Protein AF-A0A7X7XJ95-F1 (afdb_monomer_lite)

Structure (mmCIF, N/CA/C/O backbone):
data_AF-A0A7X7XJ95-F1
#
_entry.id   AF-A0A7X7XJ95-F1
#
loop_
_atom_site.group_PDB
_atom_site.id
_atom_site.type_symbol
_atom_site.label_atom_id
_atom_site.label_alt_id
_atom_site.label_comp_id
_atom_site.label_asym_id
_atom_site.label_entity_id
_atom_site.label_seq_id
_atom_site.pdbx_PDB_ins_code
_atom_site.Cartn_x
_atom_site.Cartn_y
_atom_site.Cartn_z
_atom_site.occupancy
_atom_site.B_iso_or_equiv
_atom_site.auth_seq_id
_atom_site.auth_comp_id
_atom_site.auth_asym_id
_atom_site.auth_atom_id
_atom_site.pdbx_PDB_model_num
ATOM 1 N N . MET A 1 1 ? 53.809 -41.176 -54.350 1.00 36.59 1 MET A N 1
ATOM 2 C CA . MET A 1 1 ? 54.100 -40.869 -52.930 1.00 36.59 1 MET A CA 1
ATOM 3 C C . MET A 1 1 ? 53.242 -39.679 -52.494 1.00 36.59 1 MET A C 1
ATOM 5 O O . MET A 1 1 ? 53.358 -38.646 -53.124 1.00 36.59 1 MET A O 1
ATOM 9 N N . LYS A 1 2 ? 52.424 -39.866 -51.439 1.00 36.53 2 LYS A N 1
ATOM 10 C CA . LYS A 1 2 ? 51.896 -38.880 -50.454 1.00 36.53 2 LYS A CA 1
ATOM 11 C C . LYS A 1 2 ? 51.029 -37.701 -50.969 1.00 36.53 2 LYS A C 1
ATOM 13 O O . LYS A 1 2 ? 51.549 -36.787 -51.578 1.00 36.53 2 LYS A O 1
ATOM 18 N N . ARG A 1 3 ? 49.696 -37.767 -50.749 1.00 35.41 3 ARG A N 1
ATOM 19 C CA . ARG A 1 3 ? 48.883 -37.061 -49.696 1.00 35.41 3 ARG A CA 1
ATOM 20 C C . ARG A 1 3 ? 48.546 -35.597 -50.081 1.00 35.41 3 ARG A C 1
ATOM 22 O O . ARG A 1 3 ? 49.404 -34.929 -50.614 1.00 35.41 3 ARG A O 1
ATOM 29 N N . SER A 1 4 ? 47.381 -34.995 -49.826 1.00 35.19 4 SER A N 1
ATOM 30 C CA . SER A 1 4 ? 46.154 -35.355 -49.101 1.00 35.19 4 SER A CA 1
ATOM 31 C C . SER A 1 4 ? 45.021 -34.358 -49.428 1.00 35.19 4 SER A C 1
ATOM 33 O O . SER A 1 4 ? 45.253 -33.267 -49.933 1.00 35.19 4 SER A O 1
ATOM 35 N N . ILE A 1 5 ? 43.813 -34.764 -49.049 1.00 42.56 5 ILE A N 1
ATOM 36 C CA . ILE A 1 5 ? 42.479 -34.160 -49.186 1.00 42.56 5 ILE A CA 1
ATOM 37 C C . ILE A 1 5 ? 42.257 -32.871 -48.353 1.00 42.56 5 ILE A C 1
ATOM 39 O O . ILE A 1 5 ? 42.814 -32.728 -47.269 1.00 42.56 5 ILE A O 1
ATOM 43 N N . SER A 1 6 ? 41.299 -32.051 -48.826 1.00 42.62 6 SER A N 1
ATOM 44 C CA . SER A 1 6 ? 40.373 -31.153 -48.092 1.00 42.62 6 SER A CA 1
ATOM 45 C C . SER A 1 6 ? 40.892 -29.839 -47.497 1.00 42.62 6 SER A C 1
ATOM 47 O O . SER A 1 6 ? 41.559 -29.856 -46.466 1.00 42.62 6 SER A O 1
ATOM 49 N N . LYS A 1 7 ? 40.305 -28.716 -47.948 1.00 38.16 7 LYS A N 1
ATOM 50 C CA . LYS A 1 7 ? 39.669 -27.751 -47.029 1.00 38.16 7 LYS A CA 1
ATOM 51 C C . LYS A 1 7 ? 38.321 -27.282 -47.574 1.00 38.16 7 LYS A C 1
ATOM 53 O O . LYS A 1 7 ? 38.200 -26.817 -48.700 1.00 38.16 7 LYS A O 1
ATOM 58 N N . ARG A 1 8 ? 37.313 -27.505 -46.736 1.00 39.00 8 ARG A N 1
ATOM 59 C CA . ARG A 1 8 ? 35.892 -27.251 -46.932 1.00 39.00 8 ARG A CA 1
ATOM 60 C C . ARG A 1 8 ? 35.597 -25.753 -46.938 1.00 39.00 8 ARG A C 1
ATOM 62 O O . ARG A 1 8 ? 36.186 -24.994 -46.174 1.00 39.00 8 ARG A O 1
ATOM 69 N N . VAL A 1 9 ? 34.620 -25.395 -47.762 1.00 42.28 9 VAL A N 1
ATOM 70 C CA . VAL A 1 9 ? 33.837 -24.161 -47.703 1.00 42.28 9 VAL A CA 1
ATOM 71 C C . VAL A 1 9 ? 33.269 -24.007 -46.290 1.00 42.28 9 VAL A C 1
ATOM 73 O O . VAL A 1 9 ? 32.509 -24.859 -45.829 1.00 42.28 9 VAL A O 1
ATOM 76 N N . ILE A 1 10 ? 33.647 -22.938 -45.592 1.00 42.03 10 ILE A N 1
ATOM 77 C CA . ILE A 1 10 ? 32.960 -22.505 -44.375 1.00 42.03 10 ILE A CA 1
ATOM 78 C C . ILE A 1 10 ? 31.734 -21.727 -44.851 1.00 42.03 10 ILE A C 1
ATOM 80 O O . ILE A 1 10 ? 31.816 -20.539 -45.151 1.00 42.03 10 ILE A O 1
ATOM 84 N N . LEU A 1 11 ? 30.600 -22.423 -44.972 1.00 39.31 11 LEU A N 1
ATOM 85 C CA . LEU A 1 11 ? 29.300 -21.765 -44.932 1.00 39.31 11 LEU A CA 1
ATOM 86 C C . LEU A 1 11 ? 29.187 -21.154 -43.532 1.00 39.31 11 LEU A C 1
ATOM 88 O O . LEU A 1 11 ? 29.053 -21.876 -42.543 1.00 39.31 11 LEU A O 1
ATOM 92 N N . ALA A 1 12 ? 29.286 -19.829 -43.447 1.00 39.53 12 ALA A N 1
ATOM 93 C CA . ALA A 1 12 ? 28.881 -19.084 -42.270 1.00 39.53 12 ALA A CA 1
ATOM 94 C C . ALA A 1 12 ? 27.372 -19.292 -42.098 1.00 39.53 12 ALA A C 1
ATOM 96 O O . ALA A 1 12 ? 26.551 -18.624 -42.726 1.00 39.53 12 ALA A O 1
ATOM 97 N N . GLY A 1 13 ? 27.014 -20.295 -41.300 1.00 36.38 13 GLY A N 1
ATOM 98 C CA . GLY A 1 13 ? 25.653 -20.496 -40.847 1.00 36.38 13 GLY A CA 1
ATOM 99 C C . GLY A 1 13 ? 25.226 -19.261 -40.070 1.00 36.38 13 GLY A C 1
ATOM 100 O O . GLY A 1 13 ? 25.701 -19.029 -38.960 1.00 36.38 13 GLY A O 1
ATOM 101 N N . CYS A 1 14 ? 24.315 -18.481 -40.650 1.00 36.41 14 CYS A N 1
ATOM 102 C CA . CYS A 1 14 ? 23.413 -17.652 -39.871 1.00 36.41 14 CYS A CA 1
ATOM 103 C C . CYS A 1 14 ? 22.612 -18.599 -38.972 1.00 36.41 14 CYS A C 1
ATOM 105 O O . CYS A 1 14 ? 21.552 -19.091 -39.354 1.00 36.41 14 CYS A O 1
ATOM 107 N N . PHE A 1 15 ? 23.136 -18.879 -37.779 1.00 39.88 15 PHE A N 1
ATOM 108 C CA . PHE A 1 15 ? 22.304 -19.260 -36.652 1.00 39.88 15 PHE A CA 1
ATOM 109 C C . PHE A 1 15 ? 21.429 -18.042 -36.364 1.00 39.88 15 PHE A C 1
ATOM 111 O O . PHE A 1 15 ? 21.785 -17.161 -35.587 1.00 39.88 15 PHE A O 1
ATOM 118 N N . MET A 1 16 ? 20.289 -17.981 -37.053 1.00 36.03 16 MET A N 1
ATOM 119 C CA . MET A 1 16 ? 19.103 -17.308 -36.552 1.00 36.03 16 MET A CA 1
ATOM 120 C C . MET A 1 16 ? 18.815 -17.982 -35.216 1.00 36.03 16 MET A C 1
ATOM 122 O O . MET A 1 16 ? 18.159 -19.023 -35.155 1.00 36.03 16 MET A O 1
ATOM 126 N N . THR A 1 17 ? 19.391 -17.447 -34.142 1.00 43.56 17 THR A N 1
ATOM 127 C CA . THR A 1 17 ? 18.893 -17.696 -32.803 1.00 43.56 17 THR A CA 1
ATOM 128 C C . THR A 1 17 ? 17.464 -17.192 -32.841 1.00 43.56 17 THR A C 1
ATOM 130 O O . THR A 1 17 ? 17.196 -15.998 -32.748 1.00 43.56 17 THR A O 1
ATOM 133 N N . SER A 1 18 ? 16.539 -18.122 -33.081 1.00 35.22 18 SER A N 1
ATOM 134 C CA . SER A 1 18 ? 15.137 -17.942 -32.756 1.00 35.22 18 SER A CA 1
ATOM 135 C C . SER A 1 18 ? 15.120 -17.620 -31.275 1.00 35.22 18 SER A C 1
ATOM 137 O O . SER A 1 18 ? 15.141 -18.504 -30.422 1.00 35.22 18 SER A O 1
ATOM 139 N N . TRP A 1 19 ? 15.174 -16.329 -30.966 1.00 37.28 19 TRP A N 1
ATOM 140 C CA . TRP A 1 19 ? 14.624 -15.816 -29.740 1.00 37.28 19 TRP A CA 1
ATOM 141 C C . TRP A 1 19 ? 13.174 -16.249 -29.811 1.00 37.28 19 TRP A C 1
ATOM 143 O O . TRP A 1 19 ? 12.378 -15.673 -30.551 1.00 37.28 19 TRP A O 1
ATOM 153 N N . CYS A 1 20 ? 12.861 -17.344 -29.119 1.00 35.34 20 CYS A N 1
ATOM 154 C CA . CYS A 1 20 ? 11.511 -17.590 -28.675 1.00 35.34 20 CYS A CA 1
ATOM 155 C C . CYS A 1 20 ? 11.097 -16.297 -27.984 1.00 35.34 20 CYS A C 1
ATOM 157 O O . CYS A 1 20 ? 11.491 -16.034 -26.849 1.00 35.34 20 CYS A O 1
ATOM 159 N N . VAL A 1 21 ? 10.356 -15.461 -28.708 1.00 40.19 21 VAL A N 1
ATOM 160 C CA . VAL A 1 21 ? 9.475 -14.480 -28.111 1.00 40.19 21 VAL A CA 1
ATOM 161 C C . VAL A 1 21 ? 8.548 -15.349 -27.280 1.00 40.19 21 VAL A C 1
ATOM 163 O O . VAL A 1 21 ? 7.622 -15.960 -27.810 1.00 40.19 21 VAL A O 1
ATOM 166 N N . LEU A 1 22 ? 8.891 -15.537 -26.002 1.00 44.28 22 LEU A N 1
ATOM 167 C CA . LEU A 1 22 ? 7.946 -16.033 -25.021 1.00 44.28 22 LEU A CA 1
ATOM 168 C C . LEU A 1 22 ? 6.749 -15.114 -25.195 1.00 44.28 22 LEU A C 1
ATOM 170 O O . LEU A 1 22 ? 6.861 -13.913 -24.950 1.00 44.28 22 LEU A O 1
ATOM 174 N N . ALA A 1 23 ? 5.667 -15.659 -25.749 1.00 43.38 23 ALA A N 1
ATOM 175 C CA . ALA A 1 23 ? 4.423 -14.936 -25.887 1.00 43.38 23 ALA A CA 1
ATOM 176 C C . ALA A 1 23 ? 4.151 -14.314 -24.520 1.00 43.38 23 ALA A C 1
ATOM 178 O O . ALA A 1 23 ? 4.085 -15.043 -23.525 1.00 43.38 23 ALA A O 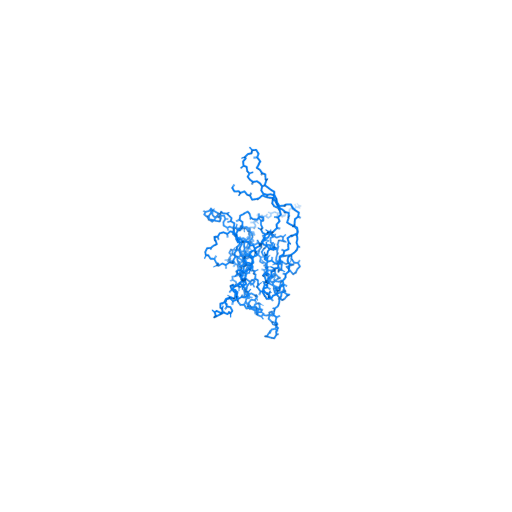1
ATOM 179 N N . ALA A 1 24 ? 4.116 -12.980 -24.472 1.00 49.81 24 ALA A N 1
ATOM 180 C CA . ALA A 1 24 ? 3.855 -12.256 -23.244 1.00 49.81 24 ALA A CA 1
ATOM 181 C C . ALA A 1 24 ? 2.628 -12.900 -22.595 1.00 49.81 24 ALA A C 1
ATOM 183 O O . ALA A 1 24 ? 1.592 -13.044 -23.250 1.00 49.81 24 ALA A O 1
ATOM 184 N N . GLN A 1 25 ? 2.759 -13.371 -21.354 1.00 51.78 25 GLN A N 1
ATOM 185 C CA . GLN A 1 25 ? 1.626 -13.956 -20.651 1.00 51.78 25 GLN A CA 1
ATOM 186 C C . GLN A 1 25 ? 0.650 -12.813 -20.380 1.00 51.78 25 GLN A C 1
ATOM 188 O O . GLN A 1 25 ? 0.781 -12.073 -19.411 1.00 51.78 25 GLN A O 1
ATOM 193 N N . THR A 1 26 ? -0.339 -12.655 -21.256 1.00 51.84 26 THR A N 1
ATOM 194 C CA . THR A 1 26 ? -1.397 -11.642 -21.148 1.00 51.84 26 THR A CA 1
ATOM 195 C C . THR A 1 26 ? -2.403 -11.966 -20.043 1.00 51.84 26 THR A C 1
ATOM 197 O O . THR A 1 26 ? -3.438 -11.309 -19.931 1.00 51.84 26 THR A O 1
ATOM 200 N N . GLN A 1 27 ? -2.147 -12.991 -19.227 1.00 55.91 27 GLN A N 1
ATOM 201 C CA . GLN A 1 27 ? -3.078 -13.427 -18.203 1.00 55.91 27 GLN A CA 1
ATOM 202 C C . GLN A 1 27 ? -2.981 -12.490 -16.995 1.00 55.91 27 GLN A C 1
ATOM 204 O O . GLN A 1 27 ? -1.988 -12.461 -16.269 1.00 55.91 27 GLN A O 1
ATOM 209 N N . SER A 1 28 ? -4.027 -11.691 -16.787 1.00 76.19 28 SER A N 1
ATOM 210 C CA . SER A 1 28 ? -4.181 -10.904 -15.569 1.00 76.19 28 SER A CA 1
ATOM 211 C C . SER A 1 28 ? -4.314 -11.843 -14.372 1.00 76.19 28 SER A C 1
ATOM 213 O O . SER A 1 28 ? -5.196 -12.701 -14.361 1.00 76.19 28 SER A O 1
ATOM 215 N N . PHE A 1 29 ? -3.463 -11.675 -13.362 1.00 90.88 29 PHE A N 1
ATOM 216 C CA . PHE A 1 29 ? -3.560 -12.430 -12.116 1.00 90.88 29 PHE A CA 1
ATOM 217 C C . PHE A 1 29 ? -4.749 -11.945 -11.277 1.00 90.88 29 PHE A C 1
ATOM 219 O O . PHE A 1 29 ? -4.927 -10.738 -11.085 1.00 90.88 29 PHE A O 1
ATOM 226 N N . ASP A 1 30 ? -5.561 -12.876 -10.775 1.00 95.81 30 ASP A N 1
ATOM 227 C CA . ASP A 1 30 ? -6.721 -12.548 -9.946 1.00 95.81 30 ASP A CA 1
ATOM 228 C C . ASP A 1 30 ? -6.311 -12.360 -8.480 1.00 95.81 30 ASP A C 1
ATOM 230 O O . ASP A 1 30 ? -6.283 -13.289 -7.669 1.00 95.81 30 ASP A O 1
ATOM 234 N N . TRP A 1 31 ? -5.990 -11.113 -8.139 1.00 97.00 31 TRP A N 1
ATOM 235 C CA . TRP A 1 31 ? -5.624 -10.721 -6.781 1.00 97.00 31 TRP A CA 1
ATOM 236 C C . TRP A 1 31 ? -6.756 -10.898 -5.768 1.00 97.00 31 TRP A C 1
ATOM 238 O O . TRP A 1 31 ? -6.479 -11.135 -4.595 1.00 97.00 31 TRP A O 1
ATOM 248 N N . PHE A 1 32 ? -8.019 -10.808 -6.192 1.00 97.75 32 PHE A N 1
ATOM 249 C CA . PHE A 1 32 ? -9.144 -11.007 -5.286 1.00 97.75 32 PHE A CA 1
ATOM 250 C C . PHE A 1 32 ? -9.286 -12.487 -4.926 1.00 97.75 32 PHE A C 1
ATOM 252 O O . PHE A 1 32 ? -9.339 -12.810 -3.741 1.00 97.75 32 PHE A O 1
ATOM 259 N N . ALA A 1 33 ? -9.249 -13.385 -5.916 1.00 97.94 33 ALA A N 1
ATOM 260 C CA . ALA A 1 33 ? -9.249 -14.830 -5.682 1.00 97.94 33 ALA A CA 1
ATOM 261 C C . ALA A 1 33 ? -8.035 -15.278 -4.850 1.00 97.94 33 ALA A C 1
ATOM 263 O O . ALA A 1 33 ? -8.170 -16.093 -3.936 1.00 97.94 33 ALA A O 1
ATOM 264 N N . PHE A 1 34 ? -6.857 -14.690 -5.096 1.00 98.19 34 PHE A N 1
ATOM 265 C CA . PHE A 1 34 ? -5.683 -14.902 -4.247 1.00 98.19 34 PHE A CA 1
ATOM 266 C C . PHE A 1 34 ? -5.956 -14.511 -2.790 1.00 98.19 34 PHE A C 1
ATOM 268 O O . PHE A 1 34 ? -5.669 -15.285 -1.883 1.00 98.19 34 PHE A O 1
ATOM 275 N N . GLY A 1 35 ? -6.567 -13.345 -2.562 1.00 98.00 35 GLY A N 1
ATOM 276 C CA . GLY A 1 35 ? -7.015 -12.919 -1.239 1.00 98.00 35 GLY A CA 1
ATOM 277 C C . GLY A 1 35 ? -8.006 -13.891 -0.597 1.00 98.00 35 GLY A C 1
ATOM 278 O O . GLY A 1 35 ? -7.851 -14.235 0.570 1.00 98.00 35 GLY A O 1
ATOM 279 N N . GLN A 1 36 ? -8.990 -14.384 -1.354 1.00 98.19 36 GLN A N 1
ATOM 280 C CA . GLN A 1 36 ? -9.978 -15.349 -0.857 1.00 98.19 36 GLN A CA 1
ATOM 281 C C . GLN A 1 36 ? -9.333 -16.641 -0.355 1.00 98.19 36 GLN A C 1
ATOM 283 O O . GLN A 1 36 ? -9.747 -17.163 0.676 1.00 98.19 36 GLN A O 1
ATOM 288 N N . ALA A 1 37 ? -8.279 -17.118 -1.021 1.00 97.81 37 ALA A N 1
ATOM 289 C CA . ALA A 1 37 ? -7.520 -18.282 -0.568 1.00 97.81 37 ALA A CA 1
ATOM 290 C C . ALA A 1 37 ? -6.773 -18.050 0.764 1.00 97.81 37 ALA A C 1
ATOM 292 O O . ALA A 1 37 ? -6.342 -19.007 1.404 1.00 97.81 37 ALA A O 1
ATOM 293 N N . LEU A 1 38 ? -6.609 -16.792 1.189 1.00 97.19 38 LEU A N 1
ATOM 294 C CA . LEU A 1 38 ? -6.008 -16.406 2.470 1.00 97.19 38 LEU A CA 1
ATOM 295 C C . LEU A 1 38 ? -7.046 -16.130 3.567 1.00 97.19 38 LEU A C 1
ATOM 297 O O . LEU A 1 38 ? -6.663 -15.854 4.705 1.00 97.19 38 LEU A O 1
ATOM 301 N N . ASN A 1 39 ? -8.337 -16.171 3.236 1.00 94.69 39 ASN A N 1
ATOM 302 C CA . ASN A 1 39 ? -9.416 -15.875 4.165 1.00 94.69 39 ASN A CA 1
ATOM 303 C C . ASN A 1 39 ? -9.531 -16.982 5.230 1.00 94.69 39 ASN A C 1
ATOM 305 O O . ASN A 1 39 ? -9.606 -18.166 4.906 1.00 94.69 39 ASN A O 1
ATOM 309 N N . GLN A 1 40 ? -9.561 -16.593 6.506 1.00 91.56 40 GLN A N 1
ATOM 310 C CA . GLN A 1 40 ? -9.636 -17.515 7.650 1.00 91.56 40 GLN A CA 1
ATOM 311 C C . GLN A 1 40 ? -11.081 -17.825 8.089 1.00 91.56 40 GLN A C 1
ATOM 313 O O . GLN A 1 40 ? -11.305 -18.513 9.083 1.00 91.56 40 GLN A O 1
ATOM 318 N N . GLY A 1 41 ? -12.074 -17.340 7.342 1.00 88.06 41 GLY A N 1
ATOM 319 C CA . GLY A 1 41 ? -13.491 -17.569 7.594 1.00 88.06 41 GLY A CA 1
ATOM 320 C C . GLY A 1 41 ? -14.162 -16.475 8.436 1.00 88.06 41 GLY A C 1
ATOM 321 O O . GLY A 1 41 ? -13.514 -15.561 8.944 1.00 88.06 41 GLY A O 1
ATOM 322 N N . PRO A 1 42 ? -15.493 -16.557 8.599 1.00 85.31 42 PRO A N 1
ATOM 323 C CA . PRO A 1 42 ? -16.320 -15.458 9.109 1.00 85.31 42 PRO A CA 1
ATOM 324 C C . PRO A 1 42 ? -16.169 -15.174 10.610 1.00 85.31 42 PRO A C 1
ATOM 326 O O . PRO A 1 42 ? -16.600 -14.121 11.069 1.00 85.31 42 PRO A O 1
ATOM 329 N N . GLN A 1 43 ? -15.596 -16.105 11.380 1.00 87.81 43 GLN A N 1
ATOM 330 C CA . GLN A 1 43 ? -15.388 -15.944 12.826 1.00 87.81 43 GLN A CA 1
ATOM 331 C C . GLN A 1 43 ? -14.056 -15.256 13.158 1.00 87.81 43 GLN A C 1
ATOM 333 O O . GLN A 1 43 ? -13.861 -14.811 14.288 1.00 87.81 43 GLN A O 1
ATOM 338 N N . HIS A 1 44 ? -13.136 -15.164 12.192 1.00 92.38 44 HIS A N 1
ATOM 339 C CA . HIS A 1 44 ? -11.840 -14.529 12.395 1.00 92.38 44 HIS A CA 1
ATOM 340 C C . HIS A 1 44 ? -11.949 -13.015 12.219 1.00 92.38 44 HIS A C 1
ATOM 342 O O . HIS A 1 44 ? -12.341 -12.521 11.160 1.00 92.38 44 HIS A O 1
ATOM 348 N N . VAL A 1 45 ? -11.582 -12.263 13.255 1.00 90.38 45 VAL A N 1
ATOM 349 C CA . VAL A 1 45 ? -11.558 -10.799 13.194 1.00 90.38 45 VAL A CA 1
ATOM 350 C C . VAL A 1 45 ? -10.187 -10.350 12.707 1.00 90.38 45 VAL A C 1
ATOM 352 O O . VAL A 1 45 ? -9.207 -10.416 13.443 1.00 90.38 45 VAL A O 1
ATOM 355 N N . LEU A 1 46 ? -10.137 -9.855 11.472 1.00 93.81 46 LEU A N 1
ATOM 356 C CA . LEU A 1 46 ? -8.904 -9.375 10.850 1.00 93.81 46 LEU A CA 1
ATOM 357 C C . LEU A 1 46 ? -8.348 -8.134 11.560 1.00 93.81 46 LEU A C 1
ATOM 359 O O . LEU A 1 46 ? -9.049 -7.134 11.750 1.00 93.81 46 LEU A O 1
ATOM 363 N N . GLY A 1 47 ? -7.061 -8.186 11.893 1.00 94.44 47 GLY A N 1
ATOM 364 C CA . GLY A 1 47 ? -6.311 -7.101 12.513 1.00 94.44 47 GLY A CA 1
ATOM 365 C C . GLY A 1 47 ? -5.044 -6.720 11.747 1.00 94.44 47 GLY A C 1
ATOM 366 O O . GLY A 1 47 ? -4.792 -7.141 10.618 1.00 94.44 47 GLY A O 1
ATOM 367 N N . SER A 1 48 ? -4.217 -5.887 12.380 1.00 95.88 48 SER A N 1
ATOM 368 C CA . SER A 1 48 ? -2.989 -5.355 11.777 1.00 95.88 48 SER A CA 1
ATOM 369 C C . SER A 1 48 ? -1.979 -6.445 11.412 1.00 95.88 48 SER A C 1
ATOM 371 O O . SER A 1 48 ? -1.284 -6.316 10.407 1.00 95.88 48 SER A O 1
ATOM 373 N N . ALA A 1 49 ? -1.903 -7.522 12.201 1.00 96.25 49 ALA A N 1
ATOM 374 C CA . ALA A 1 49 ? -1.040 -8.665 11.909 1.00 96.25 49 ALA A CA 1
ATOM 375 C C . ALA A 1 49 ? -1.489 -9.405 10.638 1.00 96.25 49 ALA A C 1
ATOM 377 O O . ALA A 1 49 ? -0.654 -9.708 9.786 1.00 96.25 49 ALA A O 1
ATOM 378 N N . ASP A 1 50 ? -2.799 -9.614 10.465 1.00 97.56 50 ASP A N 1
ATOM 379 C CA . ASP A 1 50 ? -3.350 -10.240 9.262 1.00 97.56 50 ASP A CA 1
ATOM 380 C C . ASP A 1 50 ? -3.077 -9.388 8.024 1.00 97.56 50 ASP A C 1
ATOM 382 O O . ASP A 1 50 ? -2.609 -9.912 7.016 1.00 97.56 50 ASP A O 1
ATOM 386 N N . ALA A 1 51 ? -3.290 -8.068 8.111 1.00 97.94 51 ALA A N 1
ATOM 387 C CA . ALA A 1 51 ? -3.000 -7.153 7.008 1.00 97.94 51 ALA A CA 1
ATOM 388 C C . ALA A 1 51 ? -1.531 -7.260 6.564 1.00 97.94 51 ALA A C 1
ATOM 390 O O . ALA A 1 51 ? -1.267 -7.478 5.383 1.00 97.94 51 ALA A O 1
ATOM 391 N N . ARG A 1 52 ? -0.578 -7.200 7.508 1.00 98.31 52 ARG A N 1
ATOM 392 C CA . ARG A 1 52 ? 0.863 -7.356 7.221 1.00 98.31 52 ARG A CA 1
ATOM 393 C C . ARG A 1 52 ? 1.195 -8.714 6.605 1.00 98.31 52 ARG A C 1
ATOM 395 O O . ARG A 1 52 ? 2.020 -8.781 5.694 1.00 98.31 52 ARG A O 1
ATOM 402 N N . ALA A 1 53 ? 0.569 -9.787 7.087 1.00 98.31 53 ALA A N 1
ATOM 403 C CA . ALA A 1 53 ? 0.795 -11.138 6.582 1.00 98.31 53 ALA A CA 1
ATOM 404 C C . ALA A 1 53 ? 0.237 -11.327 5.162 1.00 98.31 53 ALA A C 1
ATOM 406 O O . ALA A 1 53 ? 0.913 -11.892 4.304 1.00 98.31 53 ALA A O 1
ATOM 407 N N . ILE A 1 54 ? -0.972 -10.830 4.887 1.00 98.56 54 ILE A N 1
ATOM 408 C CA . ILE A 1 54 ? -1.594 -10.874 3.555 1.00 98.56 54 ILE A CA 1
ATOM 409 C C . ILE A 1 54 ? -0.756 -10.076 2.561 1.00 98.56 54 ILE A C 1
ATOM 411 O O . ILE A 1 54 ? -0.425 -10.573 1.488 1.00 98.56 54 ILE A O 1
ATOM 415 N N . VAL A 1 55 ? -0.363 -8.863 2.940 1.00 98.50 55 VAL A N 1
ATOM 416 C CA . VAL A 1 55 ? 0.472 -7.985 2.121 1.00 98.50 55 VAL A CA 1
ATOM 417 C C . VAL A 1 55 ? 1.837 -8.617 1.826 1.00 98.50 55 VAL A C 1
ATOM 419 O O . VAL A 1 55 ? 2.297 -8.574 0.685 1.00 98.50 55 VAL A O 1
ATOM 422 N N . ALA A 1 56 ? 2.461 -9.270 2.809 1.00 98.62 56 ALA A N 1
ATOM 423 C CA . ALA A 1 56 ? 3.694 -10.020 2.585 1.00 98.62 56 ALA A CA 1
ATOM 424 C C . ALA A 1 56 ? 3.500 -11.161 1.571 1.00 98.62 56 ALA A C 1
ATOM 426 O O . ALA A 1 56 ? 4.302 -11.303 0.653 1.00 98.62 56 ALA A O 1
ATOM 427 N N . LYS A 1 57 ? 2.394 -11.913 1.662 1.00 98.62 57 LYS A N 1
ATOM 428 C CA . LYS A 1 57 ? 2.065 -12.967 0.688 1.00 98.62 57 LYS A CA 1
ATOM 429 C C . LYS A 1 57 ? 1.805 -12.419 -0.717 1.00 98.62 57 LYS A C 1
ATOM 431 O O . LYS A 1 57 ? 2.168 -13.071 -1.693 1.00 98.62 57 LYS A O 1
ATOM 436 N N . VAL A 1 58 ? 1.201 -11.234 -0.836 1.00 98.50 58 VAL A N 1
ATOM 437 C CA . VAL A 1 58 ? 1.055 -10.536 -2.125 1.00 98.50 58 VAL A CA 1
ATOM 438 C C . VAL A 1 58 ? 2.429 -10.228 -2.718 1.00 98.50 58 VAL A C 1
ATOM 440 O O . VAL A 1 58 ? 2.662 -10.511 -3.890 1.00 98.50 58 VAL A O 1
ATOM 443 N N . ALA A 1 59 ? 3.356 -9.713 -1.910 1.00 98.25 59 ALA A N 1
ATOM 444 C CA . ALA A 1 59 ? 4.710 -9.403 -2.353 1.00 98.25 59 ALA A CA 1
ATOM 445 C C . ALA A 1 59 ? 5.493 -10.663 -2.773 1.00 98.25 59 ALA A C 1
ATOM 447 O O . ALA A 1 59 ? 6.109 -10.680 -3.839 1.00 98.25 59 ALA A O 1
ATOM 448 N N . ASP A 1 60 ? 5.386 -11.755 -2.009 1.00 98.19 60 ASP A N 1
ATOM 449 C CA . ASP A 1 60 ? 5.965 -13.054 -2.377 1.00 98.19 60 ASP A CA 1
ATOM 450 C C . ASP A 1 60 ? 5.395 -13.569 -3.704 1.00 98.19 60 ASP A C 1
ATOM 452 O O . ASP A 1 60 ? 6.125 -14.102 -4.542 1.00 98.19 60 ASP A O 1
ATOM 456 N N . GLN A 1 61 ? 4.091 -13.391 -3.927 1.00 98.12 61 GLN A N 1
ATOM 457 C CA . GLN A 1 61 ? 3.448 -13.777 -5.177 1.00 98.12 61 GLN A CA 1
ATOM 458 C C . GLN A 1 61 ? 3.917 -12.907 -6.353 1.00 98.12 61 GLN A C 1
ATOM 460 O O . GLN A 1 61 ? 4.211 -13.447 -7.418 1.00 98.12 61 GLN A O 1
ATOM 465 N N . MET A 1 62 ? 4.063 -11.590 -6.167 1.00 97.06 62 MET A N 1
ATOM 466 C CA . MET A 1 62 ? 4.649 -10.696 -7.176 1.00 97.06 62 MET A CA 1
ATOM 467 C C . MET A 1 62 ? 6.092 -11.096 -7.516 1.00 97.06 62 MET A C 1
ATOM 469 O O . MET A 1 62 ? 6.454 -11.134 -8.692 1.00 97.06 62 MET A O 1
ATOM 473 N N . ALA A 1 63 ? 6.895 -11.463 -6.513 1.00 96.81 63 ALA A N 1
ATOM 474 C CA . ALA A 1 63 ? 8.254 -11.956 -6.718 1.00 96.81 63 ALA A CA 1
ATOM 475 C C . ALA A 1 63 ? 8.269 -13.271 -7.516 1.00 96.81 63 ALA A C 1
ATOM 477 O O . ALA A 1 63 ? 9.007 -13.387 -8.489 1.00 96.81 63 ALA A O 1
ATOM 478 N N . ARG A 1 64 ? 7.401 -14.236 -7.178 1.00 96.31 64 ARG A N 1
ATOM 479 C CA . ARG A 1 64 ? 7.260 -15.506 -7.924 1.00 96.31 64 ARG A CA 1
ATOM 480 C C . ARG A 1 64 ? 6.830 -15.303 -9.371 1.00 96.31 64 ARG A C 1
ATOM 482 O O . ARG A 1 64 ? 7.247 -16.049 -10.250 1.00 96.31 64 ARG A O 1
ATOM 489 N N . MET A 1 65 ? 5.989 -14.305 -9.613 1.00 94.31 65 MET A N 1
ATOM 490 C CA . MET A 1 65 ? 5.554 -13.930 -10.954 1.00 94.31 65 MET A CA 1
ATOM 491 C C . MET A 1 65 ? 6.630 -13.170 -11.739 1.00 94.31 65 MET A C 1
ATOM 493 O O . MET A 1 65 ? 6.409 -12.914 -12.920 1.00 94.31 65 MET A O 1
ATOM 497 N N . ASN A 1 66 ? 7.764 -12.823 -11.116 1.00 93.81 66 ASN A N 1
ATOM 498 C CA . ASN A 1 66 ? 8.803 -11.946 -11.656 1.00 93.81 66 ASN A CA 1
ATOM 499 C C . ASN A 1 66 ? 8.256 -10.572 -12.071 1.00 93.81 66 ASN A C 1
ATOM 501 O O . ASN A 1 66 ? 8.577 -10.077 -13.149 1.00 93.81 66 ASN A O 1
ATOM 505 N N . VAL A 1 67 ? 7.400 -9.967 -11.240 1.00 93.50 67 VAL A N 1
ATOM 506 C CA . VAL A 1 67 ? 6.901 -8.606 -11.489 1.00 93.50 67 VAL A CA 1
ATOM 507 C C . VAL A 1 67 ? 8.089 -7.634 -11.483 1.00 93.50 67 VAL A C 1
ATOM 509 O O . VAL A 1 67 ? 8.832 -7.604 -10.498 1.00 93.50 67 VAL A O 1
ATOM 512 N N . PRO A 1 68 ? 8.289 -6.825 -12.540 1.00 92.31 68 PRO A N 1
ATOM 513 C CA . PRO A 1 68 ? 9.396 -5.888 -12.607 1.00 92.31 68 PRO A CA 1
ATOM 514 C C . PRO A 1 68 ? 9.205 -4.756 -11.604 1.00 92.31 68 PRO A C 1
ATOM 516 O O . PRO A 1 68 ? 8.092 -4.272 -11.387 1.00 92.31 68 PRO A O 1
ATOM 519 N N . VAL A 1 69 ? 10.320 -4.267 -11.065 1.00 90.38 69 VAL A N 1
ATOM 520 C CA . VAL A 1 69 ? 10.360 -3.002 -10.329 1.00 90.38 69 VAL A CA 1
ATOM 521 C C . VAL A 1 69 ? 10.108 -1.871 -11.324 1.00 90.38 69 VAL A C 1
ATOM 523 O O . VAL A 1 69 ? 10.990 -1.457 -12.078 1.00 90.38 69 VAL A O 1
ATOM 526 N N . ASN A 1 70 ? 8.860 -1.413 -11.396 1.00 88.75 70 ASN A N 1
ATOM 527 C CA . ASN A 1 70 ? 8.425 -0.464 -12.413 1.00 88.75 70 ASN A CA 1
ATOM 528 C C . ASN A 1 70 ? 8.503 0.969 -11.883 1.00 88.75 70 ASN A C 1
ATOM 530 O O . ASN A 1 70 ? 7.491 1.611 -11.593 1.00 88.75 70 ASN A O 1
ATOM 534 N N . THR A 1 71 ? 9.743 1.432 -11.727 1.00 82.69 71 THR A N 1
ATOM 535 C CA . THR A 1 71 ? 10.105 2.757 -11.199 1.00 82.69 71 THR A CA 1
ATOM 536 C C . THR A 1 71 ? 10.599 3.708 -12.286 1.00 82.69 71 THR A C 1
ATOM 538 O O . THR A 1 71 ? 11.079 4.796 -12.000 1.00 82.69 71 THR A O 1
ATOM 541 N N . GLY A 1 72 ? 10.497 3.331 -13.559 1.00 83.19 72 GLY A N 1
ATOM 542 C CA . GLY A 1 72 ? 10.984 4.144 -14.666 1.00 83.19 72 GLY A CA 1
ATOM 543 C C . GLY A 1 72 ? 10.833 3.441 -16.008 1.00 83.19 72 GLY A C 1
ATOM 544 O O . GLY A 1 72 ? 10.248 2.361 -16.097 1.00 83.19 72 GLY A O 1
ATOM 545 N N . TRP A 1 73 ? 11.389 4.040 -17.061 1.00 83.38 73 TRP A N 1
ATOM 546 C CA . TRP A 1 73 ? 11.259 3.548 -18.438 1.00 83.38 73 TRP A CA 1
ATOM 547 C C . TRP A 1 73 ? 11.731 2.106 -18.635 1.00 83.38 73 TRP A C 1
ATOM 549 O O . TRP A 1 73 ? 11.054 1.334 -19.310 1.00 83.38 73 TRP A O 1
ATOM 559 N N . VAL A 1 74 ? 12.842 1.719 -18.003 1.00 85.94 74 VAL A N 1
ATOM 560 C CA . VAL A 1 74 ? 13.348 0.338 -18.071 1.00 85.94 74 VAL A CA 1
ATOM 561 C C . VAL A 1 74 ? 12.318 -0.639 -17.500 1.00 85.94 74 VAL A C 1
ATOM 563 O O . VAL A 1 74 ? 11.979 -1.625 -18.148 1.00 85.94 74 VAL A O 1
ATOM 566 N N . GLY A 1 75 ? 11.738 -0.326 -16.339 1.00 85.94 75 GLY A N 1
ATOM 567 C CA . GLY A 1 75 ? 10.677 -1.131 -15.738 1.00 85.94 75 GLY A CA 1
ATOM 568 C C . GLY A 1 75 ? 9.425 -1.221 -16.617 1.00 85.94 75 GLY A C 1
ATOM 569 O O . GLY A 1 75 ? 8.862 -2.303 -16.763 1.00 85.94 75 GLY A O 1
ATOM 570 N N . ARG A 1 76 ? 9.033 -0.123 -17.281 1.00 88.38 76 ARG A N 1
ATOM 571 C CA . ARG A 1 76 ? 7.922 -0.096 -18.254 1.00 88.38 76 ARG A CA 1
ATOM 572 C C . ARG A 1 76 ? 8.171 -1.017 -19.444 1.00 88.38 76 ARG A C 1
ATOM 574 O O . ARG A 1 76 ? 7.259 -1.732 -19.857 1.00 88.38 76 ARG A O 1
ATOM 581 N N . MET A 1 77 ? 9.388 -1.007 -19.987 1.00 88.00 77 MET A N 1
ATOM 582 C CA . MET A 1 77 ? 9.777 -1.877 -21.096 1.00 88.00 77 MET A CA 1
ATOM 583 C C . MET A 1 77 ? 9.776 -3.348 -20.684 1.00 88.00 77 MET A C 1
ATOM 585 O O . MET A 1 77 ? 9.187 -4.164 -21.389 1.00 88.00 77 MET A O 1
ATOM 589 N N . SER A 1 78 ? 10.361 -3.681 -19.530 1.00 88.81 78 SER A N 1
ATOM 590 C CA . SER A 1 78 ? 10.338 -5.048 -18.992 1.00 88.81 78 SER A CA 1
ATOM 591 C C . SER A 1 78 ? 8.907 -5.535 -18.761 1.00 88.81 78 SER A C 1
ATOM 593 O O . SER A 1 78 ? 8.553 -6.645 -19.147 1.00 88.81 78 SER A O 1
ATOM 595 N N . SER A 1 79 ? 8.058 -4.667 -18.207 1.00 89.38 79 SER A N 1
ATOM 596 C CA . SER A 1 79 ? 6.630 -4.917 -18.002 1.00 89.38 79 SER A CA 1
ATOM 597 C C . SER A 1 79 ? 5.915 -5.228 -19.324 1.00 89.38 79 SER A C 1
ATOM 599 O O . SER A 1 79 ? 5.239 -6.252 -19.444 1.00 89.38 79 SER A O 1
ATOM 601 N N . ALA A 1 80 ? 6.145 -4.410 -20.359 1.00 90.00 80 ALA A N 1
ATOM 602 C CA . ALA A 1 80 ? 5.567 -4.618 -21.684 1.00 90.00 80 ALA A CA 1
ATOM 603 C C . ALA A 1 80 ? 6.040 -5.922 -22.336 1.00 90.00 80 ALA A C 1
ATOM 605 O O . ALA A 1 80 ? 5.221 -6.657 -22.881 1.00 90.00 80 ALA A O 1
ATOM 606 N N . ALA A 1 81 ? 7.338 -6.221 -22.254 1.00 88.56 81 ALA A N 1
ATOM 607 C CA . ALA A 1 81 ? 7.916 -7.431 -22.826 1.00 88.56 81 ALA A CA 1
ATOM 608 C C . ALA A 1 81 ? 7.363 -8.705 -22.165 1.00 88.56 81 ALA A C 1
ATOM 610 O O . ALA A 1 81 ? 7.095 -9.686 -22.852 1.00 88.56 81 ALA A O 1
ATOM 611 N N . GLN A 1 82 ? 7.167 -8.685 -20.846 1.00 90.25 82 GLN A N 1
ATOM 612 C CA . GLN A 1 82 ? 6.780 -9.871 -20.083 1.00 90.25 82 GLN A CA 1
ATOM 613 C C . GLN A 1 82 ? 5.261 -10.082 -20.004 1.00 90.25 82 GLN A C 1
ATOM 615 O O . GLN A 1 82 ? 4.791 -11.215 -20.112 1.00 90.25 82 GLN A O 1
ATOM 620 N N . TYR A 1 83 ? 4.489 -9.005 -19.837 1.00 88.69 83 TYR A N 1
ATOM 621 C CA . TYR A 1 83 ? 3.045 -9.065 -19.568 1.00 88.69 83 TYR A CA 1
ATOM 622 C C . TYR A 1 83 ? 2.180 -8.422 -20.659 1.00 88.69 83 TYR A C 1
ATOM 624 O O . TYR A 1 83 ? 0.959 -8.357 -20.518 1.00 88.69 83 TYR A O 1
ATOM 632 N N . GLY A 1 84 ? 2.785 -7.883 -21.725 1.00 88.06 84 GLY A N 1
ATOM 633 C CA . GLY A 1 84 ? 2.059 -7.162 -22.778 1.00 88.06 84 GLY A CA 1
ATOM 634 C C . GLY A 1 84 ? 1.452 -5.840 -22.295 1.00 88.06 84 GLY A C 1
ATOM 635 O O . GLY A 1 84 ? 0.584 -5.272 -22.953 1.00 88.06 84 GLY A O 1
ATOM 636 N N . ARG A 1 85 ? 1.878 -5.356 -21.123 1.00 88.00 85 ARG A N 1
ATOM 637 C CA . ARG A 1 85 ? 1.321 -4.200 -20.417 1.00 88.00 85 ARG A CA 1
ATOM 638 C C . ARG A 1 85 ? 2.442 -3.384 -19.807 1.00 88.00 85 ARG A C 1
ATOM 640 O O . ARG A 1 85 ? 3.302 -3.940 -19.151 1.00 88.00 85 ARG A O 1
ATOM 647 N N . GLN A 1 86 ? 2.418 -2.066 -19.968 1.00 88.75 86 GLN A N 1
ATOM 648 C CA . GLN A 1 86 ? 3.453 -1.197 -19.400 1.00 88.75 86 GLN A CA 1
ATOM 649 C C . GLN A 1 86 ? 3.237 -0.892 -17.911 1.00 88.75 86 GLN A C 1
ATOM 651 O O . GLN A 1 86 ? 4.105 -0.298 -17.281 1.00 88.75 86 GLN A O 1
ATOM 656 N N . ASP A 1 87 ? 2.076 -1.197 -17.334 1.00 88.38 87 ASP A N 1
ATOM 657 C CA . ASP A 1 87 ? 1.690 -0.758 -15.989 1.00 88.38 87 ASP A CA 1
ATOM 658 C C . ASP A 1 87 ? 1.929 -1.784 -14.876 1.00 88.38 87 ASP A C 1
ATOM 660 O O . ASP A 1 87 ? 1.890 -1.408 -13.702 1.00 88.38 87 ASP A O 1
ATOM 664 N N . VAL A 1 88 ? 2.241 -3.040 -15.209 1.00 92.12 88 VAL A N 1
ATOM 665 C CA . VAL A 1 88 ? 2.524 -4.083 -14.211 1.00 92.12 88 VAL A CA 1
ATOM 666 C C . VAL A 1 88 ? 3.761 -3.688 -13.399 1.00 92.12 88 VAL A C 1
ATOM 668 O O . VAL A 1 88 ? 4.798 -3.353 -13.976 1.00 92.12 88 VAL A O 1
ATOM 671 N N . GLY A 1 89 ? 3.627 -3.687 -12.070 1.00 90.56 89 GLY A N 1
ATOM 672 C CA . GLY A 1 89 ? 4.672 -3.286 -11.116 1.00 90.56 89 GLY A CA 1
ATOM 673 C C . GLY A 1 89 ? 4.716 -1.795 -10.755 1.00 90.56 89 GLY A C 1
ATOM 674 O O . GLY A 1 89 ? 5.579 -1.388 -9.985 1.00 90.56 89 GLY A O 1
ATOM 675 N N . THR A 1 90 ? 3.829 -0.958 -11.301 1.00 91.75 90 THR A N 1
ATOM 676 C CA . THR A 1 90 ? 3.753 0.477 -10.941 1.00 91.75 90 THR A CA 1
ATOM 677 C C . THR A 1 90 ? 3.088 0.693 -9.588 1.00 91.75 90 THR A C 1
ATOM 679 O O . THR A 1 90 ? 2.326 -0.165 -9.149 1.00 91.75 90 THR A O 1
ATOM 682 N N . CYS A 1 91 ? 3.283 1.855 -8.952 1.00 91.31 91 CYS A N 1
ATOM 683 C CA . CYS A 1 91 ? 2.640 2.175 -7.670 1.00 91.31 91 CYS A CA 1
ATOM 684 C C . CYS A 1 91 ? 1.106 2.033 -7.734 1.00 91.31 91 CYS A C 1
ATOM 686 O O . CYS A 1 91 ? 0.500 1.445 -6.843 1.00 91.31 91 CYS A O 1
ATOM 688 N N . THR A 1 92 ? 0.471 2.456 -8.836 1.00 89.75 92 THR A N 1
ATOM 689 C CA . THR A 1 92 ? -0.975 2.283 -9.061 1.00 89.75 92 THR A CA 1
ATOM 690 C C . THR A 1 92 ? -1.378 0.813 -9.176 1.00 89.75 92 THR A C 1
ATOM 692 O O . THR A 1 92 ? -2.343 0.392 -8.539 1.00 89.75 92 THR A O 1
ATOM 695 N N . TRP A 1 93 ? -0.644 0.024 -9.966 1.00 92.81 93 TRP A N 1
ATOM 696 C CA . TRP A 1 93 ? -0.938 -1.398 -10.163 1.00 92.81 93 TRP A CA 1
ATOM 697 C C . TRP A 1 93 ? -0.724 -2.210 -8.880 1.00 92.81 93 TRP A C 1
ATOM 699 O O . TRP A 1 93 ? -1.560 -3.035 -8.520 1.00 92.81 93 TRP A O 1
ATOM 709 N N . VAL A 1 94 ? 0.364 -1.935 -8.158 1.00 94.94 94 VAL A N 1
ATOM 710 C CA . VAL A 1 94 ? 0.680 -2.558 -6.865 1.00 94.94 94 VAL A CA 1
ATOM 711 C C . VAL A 1 94 ? -0.385 -2.203 -5.828 1.00 94.94 94 VAL A C 1
ATOM 713 O O . VAL A 1 94 ? -0.862 -3.084 -5.114 1.00 94.94 94 VAL A O 1
ATOM 716 N N . ASN A 1 95 ? -0.813 -0.939 -5.780 1.00 95.25 95 ASN A N 1
ATOM 717 C CA . ASN A 1 95 ? -1.915 -0.507 -4.928 1.00 95.25 95 ASN A CA 1
ATOM 718 C C . ASN A 1 95 ? -3.206 -1.292 -5.225 1.00 95.25 95 ASN A C 1
ATOM 720 O O . ASN A 1 95 ? -3.802 -1.840 -4.302 1.00 95.25 95 ASN A O 1
ATOM 724 N N . ASP A 1 96 ? -3.622 -1.395 -6.491 1.00 94.56 96 ASP A N 1
ATOM 725 C CA . ASP A 1 96 ? -4.828 -2.144 -6.877 1.00 94.56 96 ASP A CA 1
ATOM 726 C C . ASP A 1 96 ? -4.732 -3.635 -6.506 1.00 94.56 96 ASP A C 1
ATOM 728 O O . ASP A 1 96 ? -5.665 -4.199 -5.930 1.00 94.56 96 ASP A O 1
ATOM 732 N N . ALA A 1 97 ? -3.579 -4.259 -6.759 1.00 96.56 97 ALA A N 1
ATOM 733 C CA . ALA A 1 97 ? -3.311 -5.648 -6.399 1.00 96.56 97 ALA A CA 1
ATOM 734 C C . ALA A 1 97 ? -3.478 -5.903 -4.892 1.00 96.56 97 ALA A C 1
ATOM 736 O O . ALA A 1 97 ? -4.202 -6.814 -4.483 1.00 96.56 97 ALA A O 1
ATOM 737 N N . VAL A 1 98 ? -2.859 -5.064 -4.057 1.00 97.88 98 VAL A N 1
ATOM 738 C CA . VAL A 1 98 ? -2.941 -5.185 -2.596 1.00 97.88 98 VAL A CA 1
ATOM 739 C C . VAL A 1 98 ? -4.363 -4.938 -2.097 1.00 97.88 98 VAL A C 1
ATOM 741 O O . VAL A 1 98 ? -4.860 -5.717 -1.285 1.00 97.88 98 VAL A O 1
ATOM 744 N N . GLN A 1 99 ? -5.050 -3.904 -2.593 1.00 97.88 99 GLN A N 1
ATOM 745 C CA . GLN A 1 99 ? -6.426 -3.613 -2.179 1.00 97.88 99 GLN A CA 1
ATOM 746 C C . GLN A 1 99 ? -7.381 -4.768 -2.519 1.00 97.88 99 GLN A C 1
ATOM 748 O O . GLN A 1 99 ? -8.195 -5.163 -1.681 1.00 97.88 99 GLN A O 1
ATOM 753 N N . LYS A 1 100 ? -7.256 -5.357 -3.717 1.00 97.88 100 LYS A N 1
ATOM 754 C CA . LYS A 1 100 ? -8.045 -6.529 -4.130 1.00 97.88 100 LYS A CA 1
ATOM 755 C C . LYS A 1 100 ? -7.756 -7.752 -3.265 1.00 97.88 100 LYS A C 1
ATOM 757 O O . LYS A 1 100 ? -8.702 -8.413 -2.841 1.00 97.88 100 LYS A O 1
ATOM 762 N N . ALA A 1 101 ? -6.487 -8.022 -2.964 1.00 98.44 101 ALA A N 1
ATOM 763 C CA . ALA A 1 101 ? -6.100 -9.143 -2.112 1.00 98.44 101 ALA A CA 1
ATOM 764 C C . ALA A 1 101 ? -6.599 -8.986 -0.670 1.00 98.44 101 ALA A C 1
ATOM 766 O O . ALA A 1 101 ? -7.160 -9.924 -0.109 1.00 98.44 101 ALA A O 1
ATOM 767 N N . LEU A 1 102 ? -6.476 -7.793 -0.083 1.00 98.19 102 LEU A N 1
ATOM 768 C CA . LEU A 1 102 ? -7.023 -7.502 1.245 1.00 98.19 102 LEU A CA 1
ATOM 769 C C . LEU A 1 102 ? -8.545 -7.677 1.275 1.00 98.19 102 LEU A C 1
ATOM 771 O O . LEU A 1 102 ? -9.077 -8.294 2.197 1.00 98.19 102 LEU A O 1
ATOM 775 N N . HIS A 1 103 ? -9.240 -7.185 0.248 1.00 97.44 103 HIS A N 1
ATOM 776 C CA . HIS A 1 103 ? -10.686 -7.338 0.135 1.00 97.44 103 HIS A CA 1
ATOM 777 C C . HIS A 1 103 ? -11.094 -8.814 0.005 1.00 97.44 103 HIS A C 1
ATOM 779 O O . HIS A 1 103 ? -12.004 -9.257 0.701 1.00 97.44 103 HIS A O 1
ATOM 785 N N . GLY A 1 104 ? -10.394 -9.598 -0.822 1.00 97.56 104 GLY A N 1
ATOM 786 C CA . GLY A 1 104 ? -10.625 -11.042 -0.944 1.00 97.56 104 GLY A CA 1
ATOM 787 C C . GLY A 1 104 ? -10.389 -11.794 0.367 1.00 97.56 104 GLY A C 1
ATOM 788 O O . GLY A 1 104 ? -11.160 -12.686 0.721 1.00 97.56 104 GLY A O 1
ATOM 789 N N . ALA A 1 105 ? -9.376 -11.382 1.131 1.00 97.81 105 ALA A N 1
ATOM 790 C CA . ALA A 1 105 ? -9.050 -11.967 2.429 1.00 97.81 105 ALA A CA 1
ATOM 791 C C . ALA A 1 105 ? -10.070 -11.642 3.534 1.00 97.81 105 ALA A C 1
ATOM 793 O O . ALA A 1 105 ? -10.009 -12.244 4.603 1.00 97.81 105 ALA A O 1
ATOM 794 N N . GLY A 1 106 ? -11.019 -10.735 3.273 1.00 96.62 106 GLY A N 1
ATOM 795 C CA . GLY A 1 106 ? -12.140 -10.431 4.161 1.00 96.62 106 GLY A CA 1
ATOM 796 C C . GLY A 1 106 ? -12.106 -9.040 4.795 1.00 96.62 106 GLY A C 1
ATOM 797 O O . GLY A 1 106 ? -13.025 -8.705 5.544 1.00 96.62 106 GLY A O 1
ATOM 798 N N . PHE A 1 107 ? -11.101 -8.201 4.505 1.00 95.56 107 PHE A N 1
ATOM 799 C CA . PHE A 1 107 ? -11.163 -6.794 4.911 1.00 95.56 107 PHE A CA 1
ATOM 800 C C . PHE A 1 107 ? -12.321 -6.112 4.185 1.00 95.56 107 PHE A C 1
ATOM 802 O O . PHE A 1 107 ? -12.531 -6.301 2.985 1.00 95.56 107 PHE A O 1
ATOM 809 N N . ARG A 1 108 ? -13.087 -5.288 4.902 1.00 92.50 108 ARG A N 1
ATOM 810 C CA . ARG A 1 108 ? -14.221 -4.599 4.284 1.00 92.50 108 ARG A CA 1
ATOM 811 C C . ARG A 1 108 ? -13.735 -3.493 3.349 1.00 92.50 108 ARG A C 1
ATOM 813 O O . ARG A 1 108 ? -12.723 -2.846 3.613 1.00 92.50 108 ARG A O 1
ATOM 820 N N . LYS A 1 109 ? -14.510 -3.204 2.301 1.00 91.62 109 LYS A N 1
ATOM 821 C CA . LYS A 1 109 ? -14.193 -2.130 1.343 1.00 91.62 109 LYS A CA 1
ATOM 822 C C . LYS A 1 109 ? -14.036 -0.755 2.005 1.00 91.62 109 LYS A C 1
ATOM 824 O O . LYS A 1 109 ? -13.170 -0.003 1.590 1.00 91.62 109 LYS A O 1
ATOM 829 N N . ASP A 1 110 ? -14.804 -0.446 3.055 1.00 89.31 110 ASP A N 1
ATOM 830 C CA . ASP A 1 110 ? -14.693 0.811 3.824 1.00 89.31 110 ASP A CA 1
ATOM 831 C C . ASP A 1 110 ? -13.418 0.895 4.682 1.00 89.31 110 ASP A C 1
ATOM 833 O O . ASP A 1 110 ? -13.121 1.931 5.273 1.00 89.31 110 ASP A O 1
ATOM 837 N N . GLN A 1 111 ? -12.669 -0.200 4.816 1.00 93.12 111 GLN A N 1
ATOM 838 C CA . GLN A 1 111 ? -11.378 -0.201 5.499 1.00 93.12 111 GLN A CA 1
ATOM 839 C C . GLN A 1 111 ? -10.219 0.027 4.544 1.00 93.12 111 GLN A C 1
ATOM 841 O O . GLN A 1 111 ? -9.161 0.406 5.021 1.00 93.12 111 GLN A O 1
ATOM 846 N N . ILE A 1 112 ? -10.394 -0.209 3.244 1.00 94.94 112 ILE A N 1
ATOM 847 C CA . ILE A 1 112 ? -9.311 -0.303 2.265 1.00 94.94 112 ILE A CA 1
ATOM 848 C C . ILE A 1 112 ? -9.344 0.921 1.350 1.00 94.94 112 ILE A C 1
ATOM 850 O O . ILE A 1 112 ? -10.392 1.287 0.824 1.00 94.94 112 ILE A O 1
ATOM 854 N N . PHE A 1 113 ? -8.196 1.552 1.139 1.00 91.38 113 PHE A N 1
ATOM 855 C CA . PHE A 1 113 ? -8.068 2.714 0.261 1.00 91.38 113 PHE A CA 1
ATOM 856 C C . PHE A 1 113 ? -6.617 2.871 -0.196 1.00 91.38 113 PHE A C 1
ATOM 858 O O . PHE A 1 113 ? -5.725 2.160 0.257 1.00 91.38 113 PHE A O 1
ATOM 865 N N . GLY A 1 114 ? -6.379 3.795 -1.125 1.00 91.38 114 GLY A N 1
ATOM 866 C CA . GLY A 1 114 ? -5.029 4.247 -1.453 1.00 91.38 114 GLY A CA 1
ATOM 867 C C . GLY A 1 114 ? -4.772 5.590 -0.786 1.00 91.38 114 GLY A C 1
ATOM 868 O O . GLY A 1 114 ? -5.677 6.424 -0.733 1.00 91.38 114 GLY A O 1
ATOM 869 N N . VAL A 1 115 ? -3.555 5.817 -0.313 1.00 89.88 115 VAL A N 1
ATOM 870 C CA . VAL A 1 115 ? -3.037 7.154 -0.011 1.00 89.88 115 VAL A CA 1
ATOM 871 C C . VAL A 1 115 ? -2.128 7.588 -1.146 1.00 89.88 115 VAL A C 1
ATOM 873 O O . VAL A 1 115 ? -1.437 6.760 -1.733 1.00 89.88 115 VAL A O 1
ATOM 876 N N . ILE A 1 116 ? -2.172 8.868 -1.492 1.00 86.94 116 ILE A N 1
ATOM 877 C CA . ILE A 1 116 ? -1.384 9.449 -2.574 1.00 86.94 116 ILE A CA 1
ATOM 878 C C . ILE A 1 116 ? -0.599 10.646 -2.049 1.00 86.94 116 ILE A C 1
ATOM 880 O O . ILE A 1 116 ? -1.161 11.485 -1.349 1.00 86.94 116 ILE A O 1
ATOM 884 N N . GLY A 1 117 ? 0.685 10.705 -2.391 1.00 82.75 117 GLY A N 1
ATOM 885 C CA . GLY A 1 117 ? 1.501 11.913 -2.373 1.00 82.75 117 GLY A CA 1
ATOM 886 C C . GLY A 1 117 ? 1.602 12.464 -3.793 1.00 82.75 117 GLY A C 1
ATOM 887 O O . GLY A 1 117 ? 1.963 11.725 -4.707 1.00 82.75 117 GLY A O 1
ATOM 888 N N . VAL A 1 118 ? 1.242 13.728 -3.993 1.00 76.06 118 VAL A N 1
ATOM 889 C CA . VAL A 1 118 ? 1.312 14.415 -5.289 1.00 76.06 118 VAL A CA 1
ATOM 890 C C . VAL A 1 118 ? 2.365 15.500 -5.231 1.00 76.06 118 VAL A C 1
ATOM 892 O O . VAL A 1 118 ? 2.248 16.407 -4.410 1.00 76.06 118 VAL A O 1
ATOM 895 N N . GLY A 1 119 ? 3.363 15.423 -6.109 1.00 69.00 119 GLY A N 1
ATOM 896 C CA . GLY A 1 119 ? 4.425 16.418 -6.183 1.00 69.00 119 GLY A CA 1
ATOM 897 C C . GLY A 1 119 ? 3.986 17.759 -6.755 1.00 69.00 119 GLY A C 1
ATOM 898 O O . GLY A 1 119 ? 3.140 17.854 -7.654 1.00 69.00 119 GLY A O 1
ATOM 899 N N . GLU A 1 120 ? 4.629 18.814 -6.261 1.00 62.28 120 GLU A N 1
ATOM 900 C CA . GLU A 1 120 ? 4.528 20.147 -6.837 1.00 62.28 120 GLU A CA 1
ATOM 901 C C . GLU A 1 120 ? 5.012 20.112 -8.297 1.00 62.28 120 GLU A C 1
ATOM 903 O O . GLU A 1 120 ? 6.034 19.516 -8.633 1.00 62.28 120 GLU A O 1
ATOM 908 N N . GLY A 1 121 ? 4.245 20.716 -9.209 1.00 59.34 121 GLY A N 1
ATOM 909 C CA . GLY A 1 121 ? 4.575 20.703 -10.637 1.00 59.34 121 GLY A CA 1
ATOM 910 C C . GLY A 1 121 ? 4.049 19.497 -11.420 1.00 59.34 121 GLY A C 1
ATOM 911 O O . GLY A 1 121 ? 4.379 19.375 -12.602 1.00 59.34 121 GLY A O 1
ATOM 912 N N . ARG A 1 122 ? 3.161 18.671 -10.838 1.00 68.00 122 ARG A N 1
ATOM 913 C CA . ARG A 1 122 ? 2.493 17.558 -11.539 1.00 68.00 122 ARG A CA 1
ATOM 914 C C . ARG A 1 122 ? 1.968 17.925 -12.922 1.00 68.00 122 ARG A C 1
ATOM 916 O O . ARG A 1 122 ? 2.239 17.223 -13.891 1.00 68.00 122 ARG A O 1
ATOM 923 N N . GLY A 1 123 ? 1.272 19.057 -13.032 1.00 63.88 123 GLY A N 1
ATOM 924 C CA . GLY A 1 123 ? 0.751 19.543 -14.313 1.00 63.88 123 GLY A CA 1
ATOM 925 C C . GLY A 1 123 ? 1.848 19.762 -15.362 1.00 63.88 123 GLY A C 1
ATOM 926 O O . GLY A 1 123 ? 1.686 19.352 -16.508 1.00 63.88 123 GLY A O 1
ATOM 927 N N . LYS A 1 124 ? 2.996 20.322 -14.955 1.00 61.81 124 LYS A N 1
ATOM 928 C CA . LYS A 1 124 ? 4.147 20.564 -15.839 1.00 61.81 124 LYS A CA 1
ATOM 929 C C . LYS A 1 124 ? 4.829 19.256 -16.249 1.00 61.81 124 LYS A C 1
ATOM 931 O O . LYS A 1 124 ? 5.112 19.063 -17.430 1.00 61.81 124 LYS A O 1
ATOM 936 N N . ALA A 1 125 ? 5.037 18.336 -15.309 1.00 61.88 125 ALA A N 1
ATOM 937 C CA . ALA A 1 125 ? 5.642 17.034 -15.588 1.00 61.88 125 ALA A CA 1
ATOM 938 C C . ALA A 1 125 ? 4.758 16.165 -16.502 1.00 61.88 125 ALA A C 1
ATOM 940 O O . ALA A 1 125 ? 5.261 15.549 -17.443 1.00 61.88 125 ALA A O 1
ATOM 941 N N . MET A 1 126 ? 3.435 16.185 -16.291 1.00 64.94 126 MET A N 1
ATOM 942 C CA . MET A 1 126 ? 2.469 15.540 -17.184 1.00 64.94 126 MET A CA 1
ATOM 943 C C . MET A 1 126 ? 2.507 16.149 -18.590 1.00 64.94 126 MET A C 1
ATOM 945 O O . MET A 1 126 ? 2.577 15.403 -19.563 1.00 64.94 126 MET A O 1
ATOM 949 N N . SER A 1 127 ? 2.538 17.483 -18.714 1.00 57.81 127 SER A N 1
ATOM 950 C CA . SER A 1 127 ? 2.640 18.150 -20.022 1.00 57.81 127 SER A CA 1
ATOM 951 C C . SER A 1 127 ? 3.968 17.903 -20.747 1.00 57.81 127 SER A C 1
ATOM 953 O O . SER A 1 127 ? 4.011 17.966 -21.970 1.00 57.81 127 SER A O 1
ATOM 955 N N . ALA A 1 128 ? 5.039 17.585 -20.014 1.00 54.84 128 ALA A N 1
ATOM 956 C CA . ALA A 1 128 ? 6.360 17.288 -20.568 1.00 54.84 128 ALA A CA 1
ATOM 957 C C . ALA A 1 128 ? 6.567 15.797 -20.905 1.00 54.84 128 ALA A C 1
ATOM 959 O O . ALA A 1 128 ? 7.661 15.410 -21.307 1.00 54.84 128 ALA A O 1
ATOM 960 N N . GLY A 1 129 ? 5.561 14.936 -20.701 1.00 51.62 129 GLY A N 1
ATOM 961 C CA . GLY A 1 129 ? 5.701 13.490 -20.910 1.00 51.62 129 GLY A CA 1
ATOM 962 C C . GLY A 1 129 ? 6.602 12.787 -19.882 1.00 51.62 129 GLY A C 1
ATOM 963 O O . GLY A 1 129 ? 6.909 11.609 -20.046 1.00 51.62 129 GLY A O 1
ATOM 964 N N . LEU A 1 130 ? 6.978 13.472 -18.796 1.00 56.81 130 LEU A N 1
ATOM 965 C CA . LEU A 1 130 ? 7.821 12.976 -17.697 1.00 56.81 130 LEU A CA 1
ATOM 966 C C . LEU A 1 130 ? 6.977 12.438 -16.529 1.00 56.81 130 LEU A C 1
ATOM 968 O O . LEU A 1 130 ? 7.368 12.503 -15.371 1.00 56.81 130 LEU A O 1
ATOM 972 N N . TRP A 1 131 ? 5.790 11.918 -16.833 1.00 54.75 131 TRP A N 1
ATOM 973 C CA . TRP A 1 131 ? 4.743 11.542 -15.877 1.00 54.75 131 TRP A CA 1
ATOM 974 C C . TRP A 1 131 ? 5.095 10.356 -14.958 1.00 54.75 131 TRP A C 1
ATOM 976 O O . TRP A 1 131 ? 4.324 10.027 -14.056 1.00 54.75 131 TRP A O 1
ATOM 986 N N . LEU A 1 132 ? 6.235 9.695 -15.174 1.00 59.44 132 LEU A N 1
ATOM 987 C CA . LEU A 1 132 ? 6.686 8.578 -14.349 1.00 59.44 132 LEU A CA 1
ATOM 988 C C . LEU A 1 132 ? 7.090 9.087 -12.955 1.00 59.44 132 LEU A C 1
ATOM 990 O O . LEU A 1 132 ? 8.007 9.890 -12.830 1.00 59.44 132 LEU A O 1
ATOM 994 N N . ASN A 1 133 ? 6.417 8.579 -11.917 1.00 60.16 133 ASN A N 1
ATOM 995 C CA . ASN A 1 133 ? 6.689 8.831 -10.489 1.00 60.16 133 ASN A CA 1
ATOM 996 C C . ASN A 1 133 ? 6.464 10.270 -9.996 1.00 60.16 133 ASN A C 1
ATOM 998 O O . ASN A 1 133 ? 7.021 10.672 -8.980 1.00 60.16 133 ASN A O 1
ATOM 1002 N N . VAL A 1 134 ? 5.652 11.052 -10.704 1.00 67.31 134 VAL A N 1
ATOM 1003 C CA . VAL A 1 134 ? 5.259 12.404 -10.266 1.00 67.31 134 VAL A CA 1
ATOM 1004 C C . VAL A 1 134 ? 4.307 12.352 -9.063 1.00 67.31 134 VAL A C 1
ATOM 1006 O O . VAL A 1 134 ? 4.313 13.238 -8.208 1.00 67.31 134 VAL A O 1
ATOM 1009 N N . ASP A 1 135 ? 3.530 11.273 -8.998 1.00 77.81 135 ASP A N 1
ATOM 1010 C CA . ASP A 1 135 ? 2.672 10.915 -7.881 1.00 77.81 135 ASP A CA 1
ATOM 1011 C C . ASP A 1 135 ? 3.142 9.570 -7.314 1.00 77.81 135 ASP A C 1
ATOM 1013 O O . ASP A 1 135 ? 3.577 8.685 -8.062 1.00 77.81 135 ASP A O 1
ATOM 1017 N N . HIS A 1 136 ? 2.989 9.382 -6.007 1.00 87.12 136 HIS A N 1
ATOM 1018 C CA . HIS A 1 136 ? 3.269 8.114 -5.343 1.00 87.12 136 HIS A CA 1
ATOM 1019 C C . HIS A 1 136 ? 2.050 7.625 -4.575 1.00 87.12 136 HIS A C 1
ATOM 1021 O O . HIS A 1 136 ? 1.449 8.386 -3.819 1.00 87.12 136 HIS A O 1
ATOM 1027 N N . ILE A 1 137 ? 1.667 6.365 -4.780 1.00 89.25 137 ILE A N 1
ATOM 1028 C CA . ILE A 1 137 ? 0.460 5.772 -4.197 1.00 89.25 137 ILE A CA 1
ATOM 1029 C C . ILE A 1 137 ? 0.857 4.555 -3.376 1.00 89.25 137 ILE A C 1
ATOM 1031 O O . ILE A 1 137 ? 1.520 3.656 -3.893 1.00 89.25 137 ILE A O 1
ATOM 1035 N N . ALA A 1 138 ? 0.368 4.490 -2.141 1.00 93.44 138 ALA A N 1
ATOM 1036 C CA . ALA A 1 138 ? 0.477 3.311 -1.296 1.00 93.44 138 ALA A CA 1
ATOM 1037 C C . ALA A 1 138 ? -0.920 2.822 -0.870 1.00 93.44 138 ALA A C 1
ATOM 1039 O O . ALA A 1 138 ? -1.773 3.636 -0.504 1.00 93.44 138 ALA A O 1
ATOM 1040 N N . PRO A 1 139 ? -1.184 1.506 -0.885 1.00 95.62 139 PRO A N 1
ATOM 1041 C CA . PRO A 1 139 ? -2.389 0.948 -0.293 1.00 95.62 139 PRO A CA 1
ATOM 1042 C C . PRO A 1 139 ? -2.368 1.129 1.227 1.00 95.62 139 PRO A C 1
ATOM 1044 O O . PRO A 1 139 ? -1.321 1.054 1.876 1.00 95.62 139 PRO A O 1
ATOM 1047 N N . ALA A 1 140 ? -3.543 1.355 1.800 1.00 96.31 140 ALA A N 1
ATOM 1048 C CA . ALA A 1 140 ? -3.723 1.608 3.215 1.00 96.31 140 ALA A CA 1
ATOM 1049 C C . ALA A 1 140 ? -4.994 0.943 3.755 1.00 96.31 140 ALA A C 1
ATOM 1051 O O . ALA A 1 140 ? -5.956 0.695 3.020 1.00 96.31 140 ALA A O 1
ATOM 1052 N N . VAL A 1 141 ? -4.982 0.646 5.057 1.00 96.38 141 VAL A N 1
ATOM 1053 C CA . VAL A 1 141 ? -6.104 0.031 5.771 1.00 96.38 141 VAL A CA 1
ATOM 1054 C C . VAL A 1 141 ? -6.395 0.776 7.071 1.00 96.38 141 VAL A C 1
ATOM 1056 O O . VAL A 1 141 ? -5.473 1.076 7.831 1.00 96.38 141 VAL A O 1
ATOM 1059 N N . VAL A 1 142 ? -7.677 1.028 7.362 1.00 94.75 142 VAL A N 1
ATOM 1060 C CA . VAL A 1 142 ? -8.123 1.489 8.685 1.00 94.75 142 VAL A CA 1
ATOM 1061 C C . VAL A 1 142 ? -8.451 0.298 9.586 1.00 94.75 142 VAL A C 1
ATOM 1063 O O . VAL A 1 142 ? -9.414 -0.446 9.347 1.00 94.75 142 VAL A O 1
ATOM 1066 N N . ILE A 1 143 ? -7.699 0.160 10.676 1.00 90.00 143 ILE A N 1
ATOM 1067 C CA . ILE A 1 143 ? -7.893 -0.863 11.710 1.00 90.00 143 ILE A CA 1
ATOM 1068 C C . ILE A 1 143 ? -7.879 -0.157 13.059 1.00 90.00 143 ILE A C 1
ATOM 1070 O O . ILE A 1 143 ? -6.943 0.571 13.367 1.00 90.00 143 ILE A O 1
ATOM 1074 N N . ASN A 1 144 ? -8.931 -0.328 13.863 1.00 85.94 144 ASN A N 1
ATOM 1075 C CA . ASN A 1 144 ? -9.044 0.305 15.184 1.00 85.94 144 ASN A CA 1
ATOM 1076 C C . ASN A 1 144 ? -8.750 1.821 15.175 1.00 85.94 144 ASN A C 1
ATOM 1078 O O . ASN A 1 144 ? -8.115 2.339 16.088 1.00 85.94 144 ASN A O 1
ATOM 1082 N N . LYS A 1 145 ? -9.235 2.533 14.141 1.00 83.75 145 LYS A N 1
ATOM 1083 C CA . LYS A 1 145 ? -9.049 3.987 13.927 1.00 83.75 145 LYS A CA 1
ATOM 1084 C C . LYS A 1 145 ? -7.604 4.423 13.651 1.00 83.75 145 LYS A C 1
ATOM 1086 O O . LYS A 1 145 ? -7.321 5.616 13.615 1.00 83.75 145 LYS A O 1
ATOM 1091 N N . GLN A 1 146 ? -6.705 3.473 13.426 1.00 88.50 146 GLN A N 1
ATOM 1092 C CA . GLN A 1 146 ? -5.357 3.723 12.937 1.00 88.50 146 GLN A CA 1
ATOM 1093 C C . GLN A 1 146 ? -5.300 3.443 11.442 1.00 88.50 146 GLN A C 1
ATOM 1095 O O . GLN A 1 146 ? -5.909 2.485 10.960 1.00 88.50 146 GLN A O 1
ATOM 1100 N N . VAL A 1 147 ? -4.567 4.286 10.718 1.00 93.00 147 VAL A N 1
ATOM 1101 C CA . VAL A 1 147 ? -4.303 4.102 9.293 1.00 93.00 147 VAL A CA 1
ATOM 1102 C C . VAL A 1 147 ? -2.920 3.494 9.128 1.00 93.00 147 VAL A C 1
ATOM 1104 O O . VAL A 1 147 ? -1.914 4.145 9.410 1.00 93.00 147 VAL A O 1
ATOM 1107 N N . LEU A 1 148 ? -2.889 2.260 8.630 1.00 96.00 148 LEU A N 1
ATOM 1108 C CA . LEU A 1 148 ? -1.661 1.565 8.265 1.00 96.00 148 LEU A CA 1
ATOM 1109 C C . LEU A 1 148 ? -1.467 1.622 6.756 1.00 96.00 148 LEU A C 1
ATOM 1111 O O . LEU A 1 148 ? -2.402 1.374 6.002 1.00 96.00 148 LEU A O 1
ATOM 1115 N N . THR A 1 149 ? -0.247 1.913 6.330 1.00 96.94 149 THR A N 1
ATOM 1116 C CA . THR A 1 149 ? 0.182 2.027 4.932 1.00 96.94 149 THR A CA 1
ATOM 1117 C C . THR A 1 149 ? 1.133 0.887 4.574 1.00 96.94 149 THR A C 1
ATOM 1119 O O . THR A 1 149 ? 1.933 0.441 5.401 1.00 96.94 149 THR A O 1
ATOM 1122 N N . PHE A 1 150 ? 1.030 0.388 3.345 1.00 97.81 150 PHE A N 1
ATOM 1123 C CA . PHE A 1 150 ? 1.724 -0.810 2.875 1.00 97.81 150 PHE A CA 1
ATOM 1124 C C . PHE A 1 150 ? 2.433 -0.535 1.546 1.00 97.81 150 PHE A C 1
ATOM 1126 O O . PHE A 1 150 ? 1.899 -0.795 0.472 1.00 97.81 150 PHE A O 1
ATOM 1133 N N . ASP A 1 151 ? 3.642 0.008 1.600 1.00 95.88 151 ASP A N 1
ATOM 1134 C CA . ASP A 1 151 ? 4.315 0.551 0.420 1.00 95.88 151 ASP A CA 1
ATOM 1135 C C . ASP A 1 151 ? 5.232 -0.464 -0.276 1.00 95.88 151 ASP A C 1
ATOM 1137 O O . ASP A 1 151 ? 6.459 -0.429 -0.190 1.00 95.88 151 ASP A O 1
ATOM 1141 N N . LEU A 1 152 ? 4.607 -1.414 -0.969 1.00 95.56 152 LEU A N 1
ATOM 1142 C CA . LEU A 1 152 ? 5.314 -2.481 -1.687 1.00 95.56 152 LEU A CA 1
ATOM 1143 C C . LEU A 1 152 ? 6.166 -1.936 -2.827 1.00 95.56 152 LEU A C 1
ATOM 1145 O O . LEU A 1 152 ? 7.198 -2.513 -3.163 1.00 95.56 152 LEU A O 1
ATOM 1149 N N . TRP A 1 153 ? 5.717 -0.841 -3.436 1.00 94.19 153 TRP A N 1
ATOM 1150 C CA . TRP A 1 153 ? 6.433 -0.233 -4.539 1.00 94.19 153 TRP A CA 1
ATOM 1151 C C . TRP A 1 153 ? 7.738 0.392 -4.046 1.00 94.19 153 TRP A C 1
ATOM 1153 O O . TRP A 1 153 ? 8.786 0.096 -4.617 1.00 94.19 153 TRP A O 1
ATOM 1163 N N . HIS A 1 154 ? 7.709 1.157 -2.948 1.00 92.50 154 HIS A N 1
ATOM 1164 C CA . HIS A 1 154 ? 8.927 1.743 -2.385 1.00 92.50 154 HIS A CA 1
ATOM 1165 C C . HIS A 1 154 ? 9.864 0.675 -1.806 1.00 92.50 154 HIS A C 1
ATOM 1167 O O . HIS A 1 154 ? 11.066 0.725 -2.046 1.00 92.50 154 HIS A O 1
ATOM 1173 N N . HIS A 1 155 ? 9.324 -0.374 -1.170 1.00 95.31 155 HIS A N 1
ATOM 1174 C CA . HIS A 1 155 ? 10.117 -1.558 -0.804 1.00 95.31 155 HIS A CA 1
ATOM 1175 C C . HIS A 1 155 ? 10.857 -2.149 -2.009 1.00 95.31 155 HIS A C 1
ATOM 1177 O O . HIS A 1 155 ? 12.048 -2.450 -1.926 1.00 95.31 155 HIS A O 1
ATOM 1183 N N . SER A 1 156 ? 10.163 -2.305 -3.138 1.00 94.19 156 SER A N 1
ATOM 1184 C CA . SER A 1 156 ? 10.762 -2.868 -4.349 1.00 94.19 156 SER A CA 1
ATOM 1185 C C . SER A 1 156 ? 11.797 -1.950 -4.994 1.00 94.19 156 SER A C 1
ATOM 1187 O O . SER A 1 156 ? 12.764 -2.438 -5.573 1.00 94.19 156 SER A O 1
ATOM 1189 N N . TYR A 1 157 ? 11.627 -0.634 -4.847 1.00 91.06 157 TYR A N 1
ATOM 1190 C CA . TYR A 1 157 ? 12.616 0.357 -5.250 1.00 91.06 157 TYR A CA 1
ATOM 1191 C C . TYR A 1 157 ? 13.899 0.225 -4.419 1.00 91.06 157 TYR A C 1
ATOM 1193 O O . TYR A 1 157 ? 14.979 0.120 -4.996 1.00 91.06 157 TYR A O 1
ATOM 1201 N N . ASP A 1 158 ? 13.777 0.135 -3.092 1.00 92.19 158 ASP A N 1
ATOM 1202 C CA . ASP A 1 158 ? 14.924 0.033 -2.179 1.00 92.19 158 ASP A CA 1
ATOM 1203 C C . ASP A 1 158 ? 15.698 -1.283 -2.337 1.00 92.19 158 ASP A C 1
ATOM 1205 O O . ASP A 1 158 ? 16.920 -1.323 -2.197 1.00 92.19 158 ASP A O 1
ATOM 1209 N N . THR A 1 159 ? 14.988 -2.382 -2.597 1.00 94.56 159 THR A N 1
ATOM 1210 C CA . THR A 1 159 ? 15.562 -3.739 -2.555 1.00 94.56 159 THR A CA 1
ATOM 1211 C C . THR A 1 159 ? 15.799 -4.362 -3.929 1.00 94.56 159 THR A C 1
ATOM 1213 O O . THR A 1 159 ? 16.420 -5.420 -4.025 1.00 94.56 159 THR A O 1
ATOM 1216 N N . GLY A 1 160 ? 15.307 -3.738 -5.002 1.00 94.00 160 GLY A N 1
ATOM 1217 C CA . GLY A 1 160 ? 15.375 -4.279 -6.359 1.00 94.00 160 GLY A CA 1
ATOM 1218 C C . GLY A 1 160 ? 14.376 -5.408 -6.648 1.00 94.00 160 GLY A C 1
ATOM 1219 O O . GLY A 1 160 ? 14.456 -6.023 -7.712 1.00 94.00 160 GLY A O 1
ATOM 1220 N N . GLY A 1 161 ? 13.420 -5.689 -5.753 1.00 94.75 161 GLY A N 1
ATOM 1221 C CA . GLY A 1 161 ? 12.383 -6.701 -5.973 1.00 94.75 161 GLY A CA 1
ATOM 1222 C C . GLY A 1 161 ? 11.314 -6.750 -4.878 1.00 94.75 161 GLY A C 1
ATOM 1223 O O . GLY A 1 161 ? 11.379 -6.046 -3.883 1.00 94.75 161 GLY A O 1
ATOM 1224 N N . PHE A 1 162 ? 10.296 -7.596 -5.042 1.00 96.56 162 PHE A N 1
ATOM 1225 C CA . PHE A 1 162 ? 9.174 -7.666 -4.087 1.00 96.56 162 PHE A CA 1
ATOM 1226 C C . PHE A 1 162 ? 9.400 -8.631 -2.910 1.00 96.56 162 PHE A C 1
ATOM 1228 O O . PHE A 1 162 ? 8.652 -8.602 -1.935 1.00 96.56 162 PHE A O 1
ATOM 1235 N N . ALA A 1 163 ? 10.422 -9.486 -2.969 1.00 96.69 163 ALA A N 1
ATOM 1236 C CA . ALA A 1 163 ? 10.702 -10.450 -1.907 1.00 96.69 163 ALA A CA 1
ATOM 1237 C C . ALA A 1 163 ? 11.107 -9.758 -0.589 1.00 96.69 163 ALA A C 1
ATOM 1239 O O . ALA A 1 163 ? 11.651 -8.655 -0.588 1.00 96.69 163 ALA A O 1
ATOM 1240 N N . GLY A 1 164 ? 10.859 -10.418 0.548 1.00 96.94 164 GLY A N 1
ATOM 1241 C CA . GLY A 1 164 ? 11.289 -9.924 1.865 1.00 96.94 164 GLY A CA 1
ATOM 1242 C C . GLY A 1 164 ? 10.393 -8.840 2.477 1.00 96.94 164 GLY A C 1
ATOM 1243 O O . GLY A 1 164 ? 10.752 -8.242 3.490 1.00 96.94 164 GLY A O 1
ATOM 1244 N N . MET A 1 165 ? 9.204 -8.605 1.912 1.00 97.25 165 MET A N 1
ATOM 1245 C CA . MET A 1 165 ? 8.256 -7.606 2.421 1.00 97.25 165 MET A CA 1
ATOM 1246 C C . MET A 1 165 ? 7.837 -7.856 3.879 1.00 97.25 165 MET A C 1
ATOM 1248 O O . MET A 1 165 ? 7.576 -6.909 4.617 1.00 97.25 165 MET A O 1
ATOM 1252 N N . ALA A 1 166 ? 7.795 -9.115 4.330 1.00 97.38 166 ALA A N 1
ATOM 1253 C CA . ALA A 1 166 ? 7.390 -9.469 5.693 1.00 97.38 166 ALA A CA 1
ATOM 1254 C C . ALA A 1 166 ? 8.187 -8.722 6.779 1.00 97.38 166 ALA A C 1
ATOM 1256 O O . ALA A 1 166 ? 7.606 -8.302 7.777 1.00 97.38 166 ALA A O 1
ATOM 1257 N N . SER A 1 167 ? 9.488 -8.512 6.558 1.00 96.44 167 SER A N 1
ATOM 1258 C CA . SER A 1 167 ? 10.400 -7.796 7.461 1.00 96.44 167 SER A CA 1
ATOM 1259 C C . SER A 1 167 ? 10.619 -6.328 7.082 1.00 96.44 167 SER A C 1
ATOM 1261 O O . SER A 1 167 ? 11.447 -5.651 7.688 1.00 96.44 167 SER A O 1
ATOM 1263 N N . SER A 1 168 ? 9.924 -5.828 6.060 1.00 96.81 168 SER A N 1
ATOM 1264 C CA . SER A 1 168 ? 10.138 -4.483 5.537 1.00 96.81 168 SER A CA 1
ATOM 1265 C C . SER A 1 168 ? 9.537 -3.409 6.439 1.00 96.81 168 SER A C 1
ATOM 1267 O O . SER A 1 168 ? 8.405 -3.529 6.916 1.00 96.81 168 SER A O 1
ATOM 1269 N N . SER A 1 169 ? 10.251 -2.290 6.585 1.00 95.19 169 SER A N 1
ATOM 1270 C CA . SER A 1 169 ? 9.733 -1.093 7.264 1.00 95.19 169 SER A CA 1
ATOM 1271 C C . SER A 1 169 ? 8.561 -0.432 6.515 1.00 95.19 169 SER A C 1
ATOM 1273 O O . SER A 1 169 ? 7.889 0.449 7.057 1.00 95.19 169 SER A O 1
ATOM 1275 N N . TRP A 1 170 ? 8.307 -0.867 5.278 1.00 96.25 170 TRP A N 1
ATOM 1276 C CA . TRP A 1 170 ? 7.196 -0.436 4.436 1.00 96.25 170 TRP A CA 1
ATOM 1277 C C . TRP A 1 170 ? 5.927 -1.286 4.627 1.00 96.25 170 TRP A C 1
ATOM 1279 O O . TRP A 1 170 ? 4.898 -0.990 4.025 1.00 96.25 170 TRP A O 1
ATOM 1289 N N . ASN A 1 171 ? 5.963 -2.347 5.449 1.00 97.56 171 ASN A N 1
ATOM 1290 C CA . ASN A 1 171 ? 4.854 -3.295 5.602 1.00 97.56 171 ASN A CA 1
ATOM 1291 C C . ASN A 1 171 ? 3.970 -2.964 6.810 1.00 97.56 171 ASN A C 1
ATOM 1293 O O . ASN A 1 171 ? 4.087 -3.604 7.855 1.00 97.56 171 ASN A O 1
ATOM 1297 N N . GLY A 1 172 ? 3.079 -1.977 6.684 1.00 94.88 172 GLY A N 1
ATOM 1298 C CA . GLY A 1 172 ? 2.127 -1.594 7.735 1.00 94.88 172 GLY A CA 1
ATOM 1299 C C . GLY A 1 172 ? 2.638 -0.453 8.612 1.00 94.88 172 GLY A C 1
ATOM 1300 O O . GLY A 1 172 ? 2.619 -0.542 9.839 1.00 94.88 172 GLY A O 1
ATOM 1301 N N . ARG A 1 173 ? 3.149 0.605 7.992 1.00 93.44 173 ARG A N 1
ATOM 1302 C CA . ARG A 1 173 ? 3.641 1.807 8.671 1.00 93.44 173 ARG A CA 1
ATOM 1303 C C . ARG A 1 173 ? 2.486 2.761 8.977 1.00 93.44 173 ARG A C 1
ATOM 1305 O O . ARG A 1 173 ? 1.577 2.890 8.160 1.00 93.44 173 ARG A O 1
ATOM 1312 N N . ASP A 1 174 ? 2.522 3.457 10.110 1.00 91.44 174 ASP A N 1
ATOM 1313 C CA . ASP A 1 174 ? 1.526 4.497 10.403 1.00 91.44 174 ASP A CA 1
ATOM 1314 C C . ASP A 1 174 ? 1.567 5.615 9.353 1.00 91.44 174 ASP A C 1
ATOM 1316 O O . ASP A 1 174 ? 2.650 6.010 8.909 1.00 91.44 174 ASP A O 1
ATOM 1320 N N . LEU A 1 175 ? 0.403 6.161 8.989 1.00 89.06 175 LEU A N 1
ATOM 1321 C CA . LEU A 1 175 ? 0.280 7.180 7.937 1.00 89.06 175 LEU A CA 1
ATOM 1322 C C . LEU A 1 175 ? 1.253 8.352 8.109 1.00 89.06 175 LEU A C 1
ATOM 1324 O O . LEU A 1 175 ? 1.937 8.727 7.162 1.00 89.06 175 LEU A O 1
ATOM 1328 N N . SER A 1 176 ? 1.364 8.897 9.322 1.00 84.50 176 SER A N 1
ATOM 1329 C CA . SER A 1 176 ? 2.281 10.006 9.607 1.00 84.50 176 SER A CA 1
ATOM 1330 C C . SER A 1 176 ? 3.736 9.643 9.328 1.00 84.50 176 SER A C 1
ATOM 1332 O O . SER A 1 176 ? 4.470 10.438 8.747 1.00 84.50 176 SER A O 1
ATOM 1334 N N . SER A 1 177 ? 4.151 8.431 9.701 1.00 86.00 177 SER A N 1
ATOM 1335 C CA . SER A 1 177 ? 5.510 7.959 9.444 1.00 86.00 177 SER A CA 1
ATOM 1336 C C . SER A 1 177 ? 5.752 7.739 7.951 1.00 86.00 177 SER A C 1
ATOM 1338 O O . SER A 1 177 ? 6.834 8.055 7.465 1.00 86.00 177 SER A O 1
ATOM 1340 N N . TRP A 1 178 ? 4.751 7.251 7.211 1.00 89.56 178 TRP A N 1
ATOM 1341 C CA . TRP A 1 178 ? 4.839 7.128 5.756 1.00 89.56 178 TRP A CA 1
ATOM 1342 C C . TRP A 1 178 ? 5.001 8.495 5.091 1.00 89.56 178 TRP A C 1
ATOM 1344 O O . TRP A 1 178 ? 5.962 8.686 4.354 1.00 89.56 178 TRP A O 1
ATOM 1354 N N . CYS A 1 179 ? 4.161 9.471 5.451 1.00 83.38 179 CYS A N 1
ATOM 1355 C CA . CYS A 1 179 ? 4.272 10.840 4.952 1.00 83.38 179 CYS A CA 1
ATOM 1356 C C . CYS A 1 179 ? 5.655 11.447 5.228 1.00 83.38 179 CYS A C 1
ATOM 1358 O O . CYS A 1 179 ? 6.219 12.073 4.341 1.00 83.38 179 CYS A O 1
ATOM 1360 N N . VAL A 1 180 ? 6.237 11.254 6.419 1.00 82.25 180 VAL A N 1
ATOM 1361 C CA . VAL A 1 180 ? 7.609 11.726 6.700 1.00 82.25 180 VAL A CA 1
ATOM 1362 C C . VAL A 1 180 ? 8.636 11.011 5.822 1.00 82.25 180 VAL A C 1
ATOM 1364 O O . VAL A 1 180 ? 9.513 11.653 5.251 1.00 82.25 180 VAL A O 1
ATOM 1367 N N . SER A 1 181 ? 8.529 9.693 5.657 1.00 82.12 181 SER A N 1
ATOM 1368 C CA . SER A 1 181 ? 9.467 8.935 4.825 1.00 82.12 181 SER A CA 1
ATOM 1369 C C . SER A 1 181 ? 9.380 9.290 3.337 1.00 82.12 181 SER A C 1
ATOM 1371 O O . SER A 1 181 ? 10.391 9.200 2.647 1.00 82.12 181 SER A O 1
ATOM 1373 N N . THR A 1 182 ? 8.235 9.772 2.850 1.00 77.38 182 THR A N 1
ATOM 1374 C CA . THR A 1 182 ? 8.046 10.223 1.461 1.00 77.38 182 THR A CA 1
ATOM 1375 C C . THR A 1 182 ? 8.256 11.729 1.259 1.00 77.38 182 THR A C 1
ATOM 1377 O O . THR A 1 182 ? 8.130 12.213 0.142 1.00 77.38 182 THR A O 1
ATOM 1380 N N . GLN A 1 183 ? 8.615 12.502 2.291 1.00 69.50 183 GLN A N 1
ATOM 1381 C CA . GLN A 1 183 ? 8.851 13.954 2.159 1.00 69.50 183 GLN A CA 1
ATOM 1382 C C . GLN A 1 183 ? 10.052 14.326 1.279 1.00 69.50 183 GLN A C 1
ATOM 1384 O O . GLN A 1 183 ? 10.171 15.480 0.872 1.00 69.50 183 GLN A O 1
ATOM 1389 N N . HIS A 1 184 ? 10.944 13.378 0.979 1.00 64.31 184 HIS A N 1
ATOM 1390 C CA . HIS A 1 184 ? 12.071 13.615 0.075 1.00 64.31 184 HIS A CA 1
ATOM 1391 C C . HIS A 1 184 ? 11.623 13.925 -1.362 1.00 64.31 184 HIS A C 1
ATOM 1393 O O . HIS A 1 184 ? 12.391 14.504 -2.130 1.00 64.31 184 HIS A O 1
ATOM 1399 N N . TYR A 1 185 ? 10.380 13.600 -1.723 1.00 63.47 185 TYR A N 1
ATOM 1400 C CA . TYR A 1 185 ? 9.770 14.114 -2.935 1.00 63.47 185 TYR A CA 1
ATOM 1401 C C . TYR A 1 185 ? 9.292 15.557 -2.699 1.00 63.47 185 TYR A C 1
ATOM 1403 O O . TYR A 1 185 ? 8.345 15.817 -1.953 1.00 63.47 185 TYR A O 1
ATOM 1411 N N . THR A 1 186 ? 9.986 16.519 -3.308 1.00 58.28 186 THR A N 1
ATOM 1412 C CA . THR A 1 186 ? 9.744 17.952 -3.096 1.00 58.28 186 THR A CA 1
ATOM 1413 C C . THR A 1 186 ? 8.292 18.339 -3.399 1.00 58.28 186 THR A C 1
ATOM 1415 O O . THR A 1 186 ? 7.751 18.008 -4.454 1.00 58.28 186 THR A O 1
ATOM 1418 N N . GLY A 1 187 ? 7.662 19.057 -2.463 1.00 59.03 187 GLY A N 1
ATOM 1419 C CA . GLY A 1 187 ? 6.324 19.621 -2.649 1.00 59.03 187 GLY A CA 1
ATOM 1420 C C . GLY A 1 187 ? 5.180 18.604 -2.597 1.00 59.03 187 GLY A C 1
ATOM 1421 O O . GLY A 1 187 ? 4.110 18.874 -3.135 1.00 59.03 187 GLY A O 1
ATOM 1422 N N . PHE A 1 188 ? 5.389 17.434 -1.981 1.00 70.19 188 PHE A N 1
ATOM 1423 C CA . PH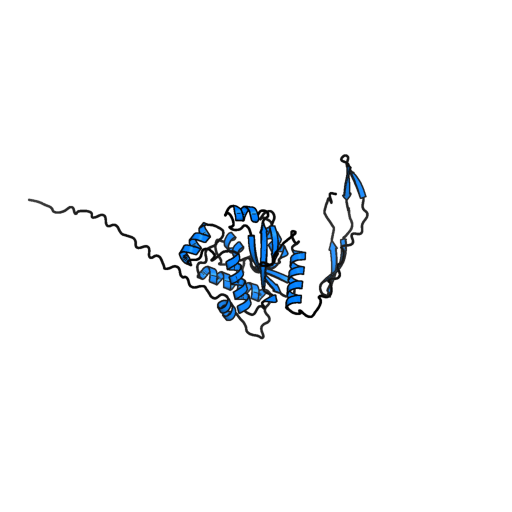E A 1 188 ? 4.338 16.429 -1.834 1.00 70.19 188 PHE A CA 1
ATOM 1424 C C . PHE A 1 188 ? 3.151 16.924 -0.996 1.00 70.19 188 PHE A C 1
ATOM 1426 O O . PHE A 1 188 ? 3.291 17.302 0.167 1.00 70.19 188 PHE A O 1
ATOM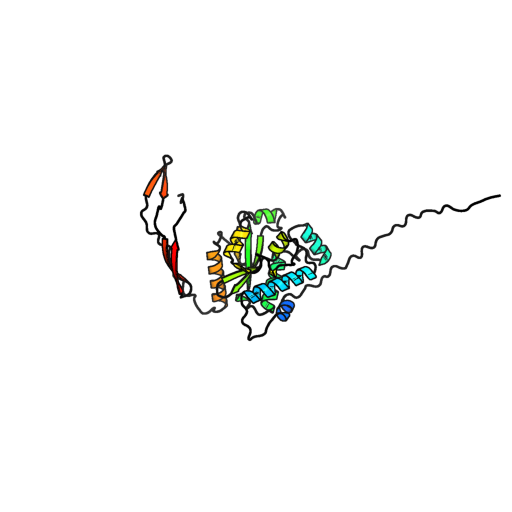 1433 N N . MET A 1 189 ? 1.961 16.840 -1.589 1.00 72.19 189 MET A N 1
ATOM 1434 C CA . MET A 1 189 ? 0.664 16.995 -0.935 1.00 72.19 189 MET A CA 1
ATOM 1435 C C . MET A 1 189 ? -0.006 15.631 -0.778 1.00 72.19 189 MET A C 1
ATOM 1437 O O . MET A 1 189 ? -0.003 14.835 -1.715 1.00 72.19 189 MET A O 1
ATOM 1441 N N . TYR A 1 190 ? -0.599 15.362 0.386 1.00 78.94 190 TYR A N 1
ATOM 1442 C CA . TYR A 1 190 ? -1.148 14.044 0.716 1.00 78.94 190 TYR A CA 1
ATOM 1443 C C . TYR A 1 190 ? -2.683 14.009 0.703 1.00 78.94 190 TYR A C 1
ATOM 1445 O O . TYR A 1 190 ? -3.330 14.921 1.215 1.00 78.94 190 TYR A O 1
ATOM 1453 N N . SER A 1 191 ? -3.275 12.928 0.179 1.00 78.81 191 SER A N 1
ATOM 1454 C CA . SER A 1 191 ? -4.719 12.635 0.291 1.00 78.81 191 SER A CA 1
ATOM 1455 C C . SER A 1 191 ? -5.036 11.154 0.079 1.00 78.81 191 SER A C 1
ATOM 1457 O O . SER A 1 191 ? -4.146 10.314 -0.043 1.00 78.81 191 SER A O 1
ATOM 1459 N N . THR A 1 192 ? -6.325 10.820 0.013 1.00 82.25 192 THR A N 1
ATOM 1460 C CA . THR A 1 192 ? -6.812 9.531 -0.478 1.00 82.25 192 THR A CA 1
ATOM 1461 C C . THR A 1 192 ? -6.811 9.491 -2.006 1.00 82.25 192 THR A C 1
ATOM 1463 O O . THR A 1 192 ? -7.336 10.396 -2.658 1.00 82.25 192 THR A O 1
ATOM 1466 N N . TYR A 1 193 ? -6.299 8.410 -2.585 1.00 78.88 193 TYR A N 1
ATOM 1467 C CA . TYR A 1 193 ? -6.347 8.150 -4.020 1.00 78.88 193 TYR A CA 1
ATOM 1468 C C . TYR A 1 193 ? -7.802 8.105 -4.524 1.00 78.88 193 TYR A C 1
ATOM 1470 O O . TYR A 1 193 ? -8.655 7.449 -3.926 1.00 78.88 193 TYR A O 1
ATOM 1478 N N . GLY A 1 194 ? -8.093 8.825 -5.613 1.00 68.12 194 GLY A N 1
ATOM 1479 C CA . GLY A 1 194 ? -9.442 8.954 -6.185 1.00 68.12 194 GLY A CA 1
ATOM 1480 C C . GLY A 1 194 ? -10.278 10.128 -5.652 1.00 68.12 194 GLY A C 1
ATOM 1481 O O . GLY A 1 194 ? -11.373 10.356 -6.158 1.00 68.12 194 GLY A O 1
ATOM 1482 N N . ALA A 1 195 ? -9.781 10.902 -4.680 1.00 58.34 195 ALA A N 1
ATOM 1483 C CA . ALA A 1 195 ? -10.388 12.176 -4.292 1.00 58.34 195 ALA A CA 1
ATOM 1484 C C . ALA A 1 195 ? -9.806 13.325 -5.138 1.00 58.34 195 ALA A C 1
ATOM 1486 O O . ALA A 1 195 ? -8.595 13.530 -5.175 1.00 58.34 195 ALA A O 1
ATOM 1487 N N . GLN A 1 196 ? -10.670 14.070 -5.826 1.00 53.66 196 GLN A N 1
ATOM 1488 C CA . GLN A 1 196 ? -10.340 15.325 -6.512 1.00 53.66 196 GLN A CA 1
ATOM 1489 C C . GLN A 1 196 ? -11.291 16.425 -6.014 1.00 53.66 196 GLN A C 1
ATOM 1491 O O . GLN A 1 196 ? -12.465 16.111 -5.796 1.00 53.66 196 GLN A O 1
ATOM 1496 N N . PRO A 1 197 ? -10.856 17.696 -5.904 1.00 50.16 197 PRO A N 1
ATOM 1497 C CA . PRO A 1 197 ? -9.479 18.199 -5.944 1.00 50.16 197 PRO A CA 1
ATOM 1498 C C . PRO A 1 197 ? -8.820 18.208 -4.549 1.00 50.16 197 PRO A C 1
ATOM 1500 O O . PRO A 1 197 ? -9.477 18.447 -3.539 1.00 50.16 197 PRO A O 1
ATOM 1503 N N . MET A 1 198 ? -7.506 17.978 -4.499 1.00 54.25 198 MET A N 1
ATOM 1504 C CA . MET A 1 198 ? -6.688 18.297 -3.324 1.00 54.25 198 MET A CA 1
ATOM 1505 C C . MET A 1 198 ? -6.245 19.749 -3.436 1.00 54.25 198 MET A C 1
ATOM 1507 O O . MET A 1 198 ? -5.416 20.067 -4.287 1.00 54.25 198 MET A O 1
ATOM 1511 N N . VAL A 1 199 ? -6.798 20.621 -2.605 1.00 43.03 199 VAL A N 1
ATOM 1512 C CA . VAL A 1 199 ? -6.292 21.982 -2.441 1.00 43.03 199 VAL A CA 1
ATOM 1513 C C . VAL A 1 199 ? -5.829 22.084 -0.989 1.00 43.03 199 VAL A C 1
ATOM 1515 O O . VAL A 1 199 ? -6.558 21.679 -0.088 1.00 43.03 199 VAL A O 1
ATOM 1518 N N . ASP A 1 200 ? -4.591 22.541 -0.827 1.00 47.28 200 ASP A N 1
ATOM 1519 C CA . ASP A 1 200 ? -3.751 22.617 0.378 1.00 47.28 200 ASP A CA 1
ATOM 1520 C C . ASP A 1 200 ? -3.096 21.307 0.880 1.00 47.28 200 ASP A C 1
ATOM 1522 O O . ASP A 1 200 ? -3.740 20.255 0.940 1.00 47.28 200 ASP A O 1
ATOM 1526 N N . PRO A 1 201 ? -1.784 21.324 1.221 1.00 54.28 201 PRO A N 1
ATOM 1527 C CA . PRO A 1 201 ? -1.107 20.183 1.828 1.00 54.28 201 PRO A CA 1
ATOM 1528 C C . PRO A 1 201 ? -1.804 19.814 3.138 1.00 54.28 201 PRO A C 1
ATOM 1530 O O . PRO A 1 201 ? -1.771 20.567 4.111 1.00 54.28 201 PRO A O 1
ATOM 1533 N N . VAL A 1 202 ? -2.437 18.644 3.183 1.00 61.00 202 VAL A N 1
ATOM 1534 C CA . VAL A 1 202 ? -3.086 18.183 4.409 1.00 61.00 202 VAL A CA 1
ATOM 1535 C C . VAL A 1 202 ? -2.018 17.607 5.335 1.00 61.00 202 VAL A C 1
ATOM 1537 O O . VAL A 1 202 ? -1.289 16.682 4.971 1.00 61.00 202 VAL A O 1
ATOM 1540 N N . HIS A 1 203 ? -1.922 18.152 6.549 1.00 69.06 203 HIS A N 1
ATOM 1541 C CA . HIS A 1 203 ? -1.070 17.594 7.598 1.00 69.06 203 HIS A CA 1
ATOM 1542 C C . HIS A 1 203 ? -1.426 16.106 7.822 1.00 69.06 203 HIS A C 1
ATOM 1544 O O . HIS A 1 203 ? -2.617 15.790 7.875 1.00 69.06 203 HIS A O 1
ATOM 1550 N N . PRO A 1 204 ? -0.4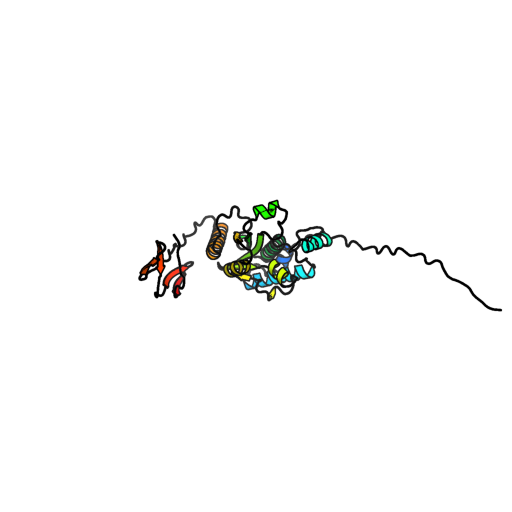61 15.180 8.005 1.00 72.38 204 PRO A N 1
ATOM 1551 C CA . PRO A 1 204 ? -0.754 13.741 8.050 1.00 72.38 204 PRO A CA 1
ATOM 1552 C C . PRO A 1 204 ? -1.811 13.338 9.087 1.00 72.38 204 PRO A C 1
ATOM 1554 O O . PRO A 1 204 ? -2.625 12.450 8.842 1.00 72.38 204 PRO A O 1
ATOM 1557 N N . GLN A 1 205 ? -1.849 14.042 10.221 1.00 73.31 205 GLN A N 1
ATOM 1558 C CA . GLN A 1 205 ? -2.873 13.838 11.246 1.00 73.31 205 GLN A CA 1
ATOM 1559 C C . GLN A 1 205 ? -4.278 14.225 10.763 1.00 73.31 205 GLN A C 1
ATOM 1561 O O . GLN A 1 205 ? -5.216 13.456 10.950 1.00 73.31 205 GLN A O 1
ATOM 1566 N N . ALA A 1 206 ? -4.419 15.371 10.093 1.00 75.50 206 ALA A N 1
ATOM 1567 C CA . ALA A 1 206 ? -5.697 15.790 9.526 1.00 75.50 206 ALA A CA 1
ATOM 1568 C C . ALA A 1 206 ? -6.158 14.807 8.437 1.00 75.50 206 ALA A C 1
ATOM 1570 O O . ALA A 1 206 ? -7.333 14.457 8.375 1.00 75.50 206 ALA A O 1
ATOM 1571 N N . LEU A 1 207 ? -5.226 14.274 7.637 1.00 80.56 207 LEU A N 1
ATOM 1572 C CA . LEU A 1 207 ? -5.542 13.245 6.649 1.00 80.56 207 LEU A CA 1
ATOM 1573 C C . LEU A 1 207 ? -6.044 11.953 7.313 1.00 80.56 207 LEU A C 1
ATOM 1575 O O . LEU A 1 207 ? -7.043 11.386 6.870 1.00 80.56 207 LEU A O 1
ATOM 1579 N N . GLN A 1 208 ? -5.397 11.500 8.391 1.00 85.81 208 GLN A N 1
ATOM 1580 C CA . GLN A 1 208 ? -5.868 10.348 9.162 1.00 85.81 208 GLN A CA 1
ATOM 1581 C C . GLN A 1 208 ? -7.284 10.573 9.709 1.00 85.81 208 GLN A C 1
ATOM 1583 O O . GLN A 1 208 ? -8.137 9.697 9.562 1.00 85.81 208 GLN A O 1
ATOM 1588 N N . GLU A 1 209 ? -7.546 11.732 10.312 1.00 81.44 209 GLU A N 1
ATOM 1589 C CA . GLU A 1 209 ? -8.863 12.087 10.851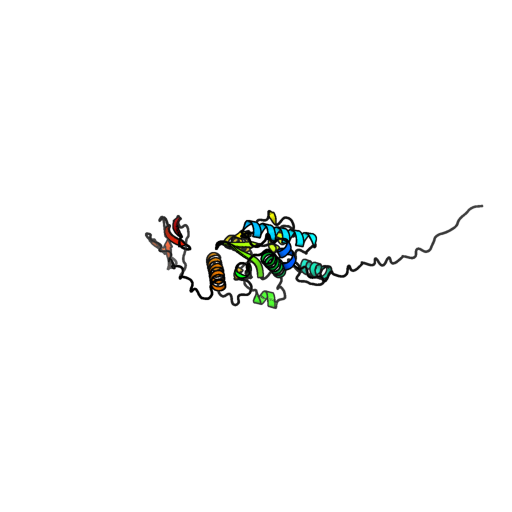 1.00 81.44 209 GLU A CA 1
ATOM 1590 C C . GLU A 1 209 ? -9.936 12.065 9.755 1.00 81.44 209 GLU A C 1
ATOM 1592 O O . GLU A 1 209 ? -10.963 11.404 9.916 1.00 81.44 209 GLU A O 1
ATOM 1597 N N . MET A 1 210 ? -9.655 12.679 8.601 1.00 83.06 210 MET A N 1
ATOM 1598 C CA . MET A 1 210 ? -10.546 12.668 7.438 1.00 83.06 210 MET A CA 1
ATOM 1599 C C . MET A 1 210 ? -10.836 11.250 6.935 1.00 83.06 210 MET A C 1
ATOM 1601 O O . MET A 1 210 ? -11.977 10.928 6.602 1.00 83.06 210 MET A O 1
ATOM 1605 N N . ILE A 1 211 ? -9.821 10.385 6.873 1.00 87.62 211 ILE A N 1
ATOM 1606 C CA . ILE A 1 211 ? -9.974 8.988 6.448 1.00 87.62 211 ILE A CA 1
ATOM 1607 C C . ILE A 1 211 ? -10.876 8.221 7.420 1.00 87.62 211 ILE A C 1
ATOM 1609 O O . ILE A 1 211 ? -11.803 7.530 6.992 1.00 87.62 211 ILE A O 1
ATOM 1613 N N . VAL A 1 212 ? -10.617 8.341 8.724 1.00 86.44 212 VAL A N 1
ATOM 1614 C CA . VAL A 1 212 ? -11.389 7.650 9.766 1.00 86.44 212 VAL A CA 1
ATOM 1615 C C . VAL A 1 212 ? -12.833 8.150 9.786 1.00 86.44 212 VAL A C 1
ATOM 1617 O O . VAL A 1 212 ? -13.763 7.347 9.896 1.00 86.44 212 VAL A O 1
ATOM 1620 N N . GLU A 1 213 ? -13.047 9.456 9.625 1.00 84.25 213 GLU A N 1
ATOM 1621 C CA . GLU A 1 213 ? -14.383 10.040 9.517 1.00 84.25 213 GLU A CA 1
ATOM 1622 C C . GLU A 1 213 ? -15.116 9.542 8.267 1.00 84.25 213 GLU A C 1
ATOM 1624 O O . GLU A 1 213 ? -16.262 9.097 8.362 1.00 84.25 213 GLU A O 1
ATOM 1629 N N . LYS A 1 214 ? -14.451 9.531 7.107 1.00 83.88 214 LYS A N 1
ATOM 1630 C CA . LYS A 1 214 ? -15.027 9.030 5.852 1.00 83.88 214 LYS A CA 1
ATOM 1631 C C . LYS A 1 214 ? -15.417 7.557 5.956 1.00 83.88 214 LYS A C 1
ATOM 1633 O O . LYS A 1 214 ? -16.517 7.201 5.537 1.00 83.88 214 LYS A O 1
ATOM 1638 N N . GLN A 1 215 ? -14.572 6.716 6.556 1.00 88.00 215 GLN A N 1
ATOM 1639 C CA . GLN A 1 215 ? -14.926 5.326 6.855 1.00 88.00 215 GLN A CA 1
ATOM 1640 C C . GLN A 1 215 ? -16.179 5.258 7.736 1.00 88.00 215 GLN A C 1
ATOM 1642 O O . GLN A 1 215 ? -17.097 4.488 7.453 1.00 88.00 215 GLN A O 1
ATOM 1647 N N . PHE A 1 216 ? -16.219 6.035 8.822 1.00 85.69 216 PHE A N 1
ATOM 1648 C CA . PHE A 1 216 ? -17.359 6.026 9.735 1.00 85.69 216 PHE A CA 1
ATOM 1649 C C . PHE A 1 216 ? -18.655 6.398 9.006 1.00 85.69 216 PHE A C 1
ATOM 1651 O O . PHE A 1 216 ? -19.659 5.708 9.171 1.00 85.69 216 PHE A O 1
ATOM 1658 N N . GLN A 1 217 ? -18.621 7.427 8.154 1.00 84.75 217 GLN A N 1
ATOM 1659 C CA . GLN A 1 217 ? -19.764 7.845 7.338 1.00 84.75 217 GLN A CA 1
ATOM 1660 C C . GLN A 1 217 ? -20.196 6.776 6.329 1.00 84.75 217 GLN A C 1
ATOM 1662 O O . GLN A 1 217 ? -21.388 6.539 6.164 1.00 84.75 217 GLN A O 1
ATOM 1667 N N . GLN A 1 218 ? -19.250 6.081 5.692 1.00 85.44 218 GLN A N 1
ATOM 1668 C CA . GLN A 1 218 ? -19.564 4.961 4.796 1.00 85.44 218 GLN A CA 1
ATOM 1669 C C . GLN A 1 218 ? -20.236 3.801 5.537 1.00 85.44 218 GLN A C 1
ATOM 1671 O O . GLN A 1 218 ? -21.139 3.162 4.999 1.00 85.44 218 GLN A O 1
ATOM 1676 N N . ARG A 1 219 ? -19.811 3.533 6.775 1.00 84.00 219 ARG A N 1
ATOM 1677 C CA . ARG A 1 219 ? -20.355 2.451 7.599 1.00 84.00 219 ARG A CA 1
ATOM 1678 C C . ARG A 1 219 ? -21.705 2.797 8.225 1.00 84.00 219 ARG A C 1
ATOM 1680 O O . ARG A 1 219 ? -22.532 1.908 8.415 1.00 84.00 219 ARG A O 1
ATOM 1687 N N . TYR A 1 220 ? -21.922 4.066 8.556 1.00 84.94 220 TYR A N 1
ATOM 1688 C CA . TYR A 1 220 ? -23.110 4.540 9.257 1.00 84.94 220 TYR A CA 1
ATOM 1689 C C . TYR A 1 220 ? -23.681 5.804 8.597 1.00 84.94 220 TYR A C 1
ATOM 1691 O O . TYR A 1 220 ? -23.676 6.870 9.213 1.00 84.94 220 TYR A O 1
ATOM 1699 N N . PRO A 1 221 ? -24.232 5.703 7.374 1.00 82.75 221 PRO A N 1
ATOM 1700 C CA . PRO A 1 221 ? -24.647 6.869 6.585 1.00 82.75 221 PRO A CA 1
ATOM 1701 C C . PRO A 1 221 ? -25.762 7.702 7.237 1.00 82.75 221 PRO A C 1
ATOM 1703 O O . PRO A 1 221 ? -25.956 8.866 6.899 1.00 82.75 221 PRO A O 1
ATOM 1706 N N . HIS A 1 222 ? -26.503 7.122 8.184 1.00 82.75 222 HIS A N 1
ATOM 1707 C CA . HIS A 1 222 ? -27.582 7.797 8.912 1.00 82.75 222 HIS A CA 1
ATOM 1708 C C . HIS A 1 222 ? -27.117 8.456 10.218 1.00 82.75 222 HIS A C 1
ATOM 1710 O O . HIS A 1 222 ? -27.878 9.198 10.840 1.00 82.75 222 HIS A O 1
ATOM 1716 N N . LEU A 1 223 ? -25.884 8.190 10.659 1.00 74.81 223 LEU A N 1
ATOM 1717 C CA . LEU A 1 223 ? -25.331 8.766 11.876 1.00 74.81 223 LEU A CA 1
ATOM 1718 C C . LEU A 1 223 ? -24.486 9.986 11.521 1.00 74.81 223 LEU A C 1
ATOM 1720 O O . LEU A 1 223 ? -23.393 9.875 10.963 1.00 74.81 223 LEU A O 1
ATOM 1724 N N . LYS A 1 224 ? -24.959 11.171 11.923 1.00 61.09 224 LYS A N 1
ATOM 1725 C CA . LYS A 1 224 ? -24.097 12.354 11.924 1.00 61.09 224 LYS A CA 1
ATOM 1726 C C . LYS A 1 224 ? -22.912 12.073 12.851 1.00 61.09 224 LYS A C 1
ATOM 1728 O O . LYS A 1 224 ? -23.134 11.615 13.979 1.00 61.09 224 LYS A O 1
ATOM 1733 N N . PRO A 1 225 ? -21.670 12.331 12.413 1.00 58.66 225 PRO A N 1
ATOM 1734 C CA . PRO A 1 225 ? -20.535 12.164 13.295 1.00 58.66 225 PRO A CA 1
ATOM 1735 C C . PRO A 1 225 ? -20.748 13.125 14.466 1.00 58.66 225 PRO A C 1
ATOM 1737 O O . PRO A 1 225 ? -21.091 14.296 14.270 1.00 58.66 225 PRO A O 1
ATOM 1740 N N . LYS A 1 226 ? -20.606 12.637 15.705 1.00 54.53 226 LYS A N 1
ATOM 1741 C CA . LYS A 1 226 ? -20.485 13.557 16.839 1.00 54.53 226 LYS A CA 1
ATOM 1742 C C . LYS A 1 226 ? -19.263 14.407 16.522 1.00 54.53 226 LYS A C 1
ATOM 1744 O O . LYS A 1 226 ? -18.178 13.838 16.421 1.00 54.53 226 LYS A O 1
ATOM 1749 N N . LYS A 1 227 ? -19.460 15.715 16.296 1.00 45.53 227 LYS A N 1
ATOM 1750 C CA . LYS A 1 227 ? -18.362 16.653 16.034 1.00 45.53 227 LYS A CA 1
ATOM 1751 C C . LYS A 1 227 ? -17.252 16.331 17.023 1.00 45.53 227 LYS A C 1
ATOM 1753 O O . LYS A 1 227 ? -17.510 16.313 18.230 1.00 45.53 227 LYS A O 1
ATOM 1758 N N . ALA A 1 228 ? -16.055 16.049 16.511 1.00 44.38 228 ALA A N 1
ATOM 1759 C CA . ALA A 1 228 ? -14.875 16.092 17.351 1.00 44.38 228 ALA A CA 1
ATOM 1760 C C . ALA A 1 228 ? -14.928 17.443 18.067 1.00 44.38 228 ALA A C 1
ATOM 1762 O O . ALA A 1 228 ? -15.115 18.482 17.424 1.00 44.38 228 ALA A O 1
ATOM 1763 N N . VAL A 1 229 ? -14.899 17.425 19.399 1.00 36.34 229 VAL A N 1
ATOM 1764 C CA . VAL A 1 229 ? -14.764 18.665 20.154 1.00 36.34 229 VAL A CA 1
ATOM 1765 C C . VAL A 1 229 ? -13.416 19.211 19.723 1.00 36.34 229 VAL A C 1
ATOM 1767 O O . VAL A 1 229 ? -12.382 18.628 20.044 1.00 36.34 229 VAL A O 1
ATOM 1770 N N . LYS A 1 230 ? -13.446 20.260 18.900 1.00 35.25 230 LYS A N 1
ATOM 1771 C CA . LYS A 1 230 ? -12.260 20.983 18.470 1.00 35.25 230 LYS A CA 1
ATOM 1772 C C . LYS A 1 230 ? -11.676 21.589 19.740 1.00 35.25 230 LYS A C 1
ATOM 1774 O O . LYS A 1 230 ? -12.149 22.617 20.210 1.00 35.25 230 LYS A O 1
ATOM 1779 N N . VAL A 1 231 ? -10.723 20.893 20.350 1.00 36.25 231 VAL A N 1
ATOM 1780 C CA . VAL A 1 231 ? -9.903 21.479 21.402 1.00 36.25 231 VAL A CA 1
ATOM 1781 C C . VAL A 1 231 ? -8.927 22.368 20.659 1.00 36.25 231 VAL A C 1
ATOM 1783 O O . VAL A 1 231 ? -7.989 21.883 20.030 1.00 36.25 231 VAL A O 1
ATOM 1786 N N . GLU A 1 232 ? -9.210 23.666 20.638 1.00 34.16 232 GLU A N 1
ATOM 1787 C CA . GLU A 1 232 ? -8.200 24.618 20.208 1.00 34.16 232 GLU A CA 1
ATOM 1788 C C . GLU A 1 232 ? -7.043 24.521 21.203 1.00 34.16 232 GLU A C 1
ATOM 1790 O O . GLU A 1 232 ? -7.285 24.569 22.413 1.00 34.16 232 GLU A O 1
ATOM 1795 N N . PRO A 1 233 ? -5.800 24.310 20.741 1.00 39.91 233 PRO A N 1
ATOM 1796 C CA . PRO A 1 233 ? -4.665 24.337 21.641 1.00 39.91 233 PRO A CA 1
ATOM 1797 C C . PRO A 1 233 ? -4.599 25.732 22.271 1.00 39.91 233 PRO A C 1
ATOM 1799 O O . PRO A 1 233 ? -4.280 26.715 21.608 1.00 39.91 233 PRO A O 1
ATOM 1802 N N . SER A 1 234 ? -4.950 25.831 23.553 1.00 38.72 234 SER A N 1
ATOM 1803 C CA . SER A 1 234 ? -4.784 27.054 24.327 1.00 38.72 234 SER A CA 1
ATOM 1804 C C . SER A 1 234 ? -3.347 27.105 24.831 1.00 38.72 234 SER A C 1
ATOM 1806 O O . SER A 1 234 ? -2.946 26.293 25.667 1.00 38.72 234 SER A O 1
ATOM 1808 N N . PHE A 1 235 ? -2.566 28.052 24.325 1.00 45.44 235 PHE A N 1
ATOM 1809 C CA . PHE A 1 235 ? -1.217 28.308 24.813 1.00 45.44 235 PHE A CA 1
ATOM 1810 C C . PHE A 1 235 ? -1.292 29.314 25.966 1.00 45.44 235 PHE A C 1
ATOM 1812 O O . PHE A 1 235 ? -1.657 30.468 25.761 1.00 45.44 235 PHE A O 1
ATOM 1819 N N . SER A 1 236 ? -0.950 28.890 27.181 1.00 42.34 236 SER A N 1
ATOM 1820 C CA . SER A 1 236 ? -0.797 29.778 28.340 1.00 42.34 236 SER A CA 1
ATOM 1821 C C . SER A 1 236 ? 0.684 29.943 28.682 1.00 42.34 236 SER A C 1
ATOM 1823 O O . SER A 1 236 ? 1.390 28.945 28.827 1.00 42.34 236 SER A O 1
ATOM 1825 N N . GLY A 1 237 ? 1.159 31.180 28.824 1.00 46.34 237 GLY A N 1
ATOM 1826 C CA . GLY A 1 237 ? 2.530 31.498 29.229 1.00 46.34 237 GLY A CA 1
ATOM 1827 C C . GLY A 1 237 ? 2.804 33.002 29.188 1.00 46.34 237 GLY A C 1
ATOM 1828 O O . GLY A 1 237 ? 2.024 33.756 28.607 1.00 46.34 237 GLY A O 1
ATOM 1829 N N . ASN A 1 238 ? 3.903 33.429 29.809 1.00 42.66 238 ASN A N 1
ATOM 1830 C CA . ASN A 1 238 ? 4.386 34.803 29.684 1.00 42.66 238 ASN A CA 1
ATOM 1831 C C . ASN A 1 238 ? 5.049 34.969 28.313 1.00 42.66 238 ASN A C 1
ATOM 1833 O O . ASN A 1 238 ? 5.966 34.223 27.970 1.00 42.66 238 ASN A O 1
ATOM 1837 N N . TRP A 1 239 ? 4.572 35.938 27.541 1.00 45.47 239 TRP A N 1
ATOM 1838 C CA . TRP A 1 239 ? 5.147 36.315 26.255 1.00 45.47 239 TRP A CA 1
ATOM 1839 C C . TRP A 1 239 ? 6.067 37.510 26.475 1.00 45.47 239 TRP A C 1
ATOM 1841 O O . TRP A 1 239 ? 5.678 38.467 27.146 1.00 45.47 239 TRP A O 1
ATOM 1851 N N . SER A 1 240 ? 7.289 37.447 25.952 1.00 43.62 240 SER A N 1
ATOM 1852 C CA . SER A 1 240 ? 8.155 38.617 25.857 1.00 43.62 240 SER A CA 1
ATOM 1853 C C . SER A 1 240 ? 8.217 39.072 24.405 1.00 43.62 240 SER A C 1
ATOM 1855 O O . SER A 1 240 ? 8.542 38.298 23.497 1.00 43.62 240 SER A O 1
ATOM 1857 N N . ASP A 1 241 ? 7.885 40.343 24.205 1.00 45.03 241 ASP A N 1
ATOM 1858 C CA . ASP A 1 241 ? 7.958 41.002 22.912 1.00 45.03 241 ASP A CA 1
ATOM 1859 C C . ASP A 1 241 ? 9.290 41.742 22.815 1.00 45.03 241 ASP A C 1
ATOM 1861 O O . ASP A 1 241 ? 9.668 42.494 23.717 1.00 45.03 241 ASP A O 1
ATOM 1865 N N . PHE A 1 242 ? 9.999 41.568 21.702 1.00 44.53 242 PHE A N 1
ATOM 1866 C CA . PHE A 1 242 ? 11.022 42.526 21.304 1.00 44.53 242 PHE A CA 1
ATOM 1867 C C . PHE A 1 242 ? 10.979 42.755 19.795 1.00 44.53 242 PHE A C 1
ATOM 1869 O O . PHE A 1 242 ? 10.814 41.828 18.997 1.00 44.53 242 PHE A O 1
ATOM 1876 N N . THR A 1 243 ? 11.129 44.018 19.416 1.00 41.69 243 THR A N 1
ATOM 1877 C CA . THR A 1 243 ? 11.250 44.444 18.024 1.00 41.69 243 THR A CA 1
ATOM 1878 C C . THR A 1 243 ? 12.730 44.452 17.672 1.00 41.69 243 THR A C 1
ATOM 1880 O O . THR A 1 243 ? 13.521 45.108 18.353 1.00 41.69 243 THR A O 1
ATOM 1883 N N . ASP A 1 244 ? 13.133 43.709 16.641 1.00 47.06 244 ASP A N 1
ATOM 1884 C CA . ASP A 1 244 ? 14.501 43.832 16.136 1.00 47.06 244 ASP A CA 1
ATOM 1885 C C . ASP A 1 244 ? 14.696 45.157 15.375 1.00 47.06 244 ASP A C 1
ATOM 1887 O O . ASP A 1 244 ? 13.737 45.841 15.015 1.00 47.06 244 ASP A O 1
ATOM 1891 N N . ALA A 1 245 ? 15.951 45.545 15.130 1.00 42.31 245 ALA A N 1
ATOM 1892 C CA . ALA A 1 245 ? 16.285 46.797 14.441 1.00 42.31 245 ALA A CA 1
ATOM 1893 C C . ALA A 1 245 ? 15.709 46.897 13.008 1.00 42.31 245 ALA A C 1
ATOM 1895 O O . ALA A 1 245 ? 15.772 47.962 12.400 1.00 42.31 245 ALA A O 1
ATOM 1896 N N . ALA A 1 246 ? 15.147 45.804 12.474 1.00 46.22 246 ALA A N 1
ATOM 1897 C CA . ALA A 1 246 ? 14.478 45.739 11.179 1.00 46.22 246 ALA A CA 1
ATOM 1898 C C . ALA A 1 246 ? 12.942 45.866 11.273 1.00 46.22 246 ALA A C 1
ATOM 1900 O O . ALA A 1 246 ? 12.264 45.742 10.256 1.00 46.22 246 ALA A O 1
ATOM 1901 N N . GLY A 1 247 ? 12.378 46.116 12.462 1.00 36.06 247 GLY A N 1
ATOM 1902 C CA . GLY A 1 247 ? 10.934 46.283 12.651 1.00 36.06 247 GLY A CA 1
ATOM 1903 C C . GLY A 1 247 ? 10.149 44.969 12.710 1.00 36.06 247 GLY A C 1
ATOM 1904 O O . GLY A 1 247 ? 8.922 44.995 12.640 1.00 36.06 247 GLY A O 1
ATOM 1905 N N . THR A 1 248 ? 10.821 43.822 12.850 1.00 36.72 248 THR A N 1
ATOM 1906 C CA . THR A 1 248 ? 10.148 42.519 12.938 1.00 36.72 248 THR A CA 1
ATOM 1907 C C . THR A 1 248 ? 9.697 42.269 14.375 1.00 36.72 248 THR A C 1
ATOM 1909 O O . THR A 1 248 ? 10.525 42.248 15.290 1.00 36.72 248 THR A O 1
ATOM 1912 N N . LEU A 1 249 ? 8.398 42.030 14.581 1.00 34.62 249 LEU A N 1
ATOM 1913 C CA . LEU A 1 249 ? 7.875 41.563 15.865 1.00 34.62 249 LEU A CA 1
ATOM 1914 C C . LEU A 1 249 ? 8.315 40.109 16.082 1.00 34.62 249 LEU A C 1
ATOM 1916 O O . LEU A 1 249 ? 7.891 39.208 15.355 1.00 34.62 249 LEU A O 1
ATOM 1920 N N . ARG A 1 250 ? 9.170 39.864 17.078 1.00 41.09 250 ARG A N 1
ATOM 1921 C CA . ARG A 1 250 ? 9.568 38.509 17.474 1.00 41.09 250 ARG A CA 1
ATOM 1922 C C . ARG A 1 250 ? 8.914 38.152 18.798 1.00 41.09 250 ARG A C 1
ATOM 1924 O O . ARG A 1 250 ? 9.343 38.611 19.849 1.00 41.09 250 ARG A O 1
ATOM 1931 N N . MET A 1 251 ? 7.917 37.275 18.738 1.00 38.91 251 MET A N 1
ATOM 1932 C CA . MET A 1 251 ? 7.335 36.662 19.930 1.00 38.91 251 MET A CA 1
ATOM 1933 C C . MET A 1 251 ? 8.160 35.428 20.302 1.00 38.91 251 MET A C 1
ATOM 1935 O O . MET A 1 251 ? 8.277 34.489 19.508 1.00 38.91 251 MET A O 1
ATOM 1939 N N . THR A 1 252 ? 8.758 35.431 21.494 1.00 43.97 252 THR A N 1
ATOM 1940 C CA . THR A 1 252 ? 9.481 34.271 22.033 1.00 43.97 252 THR A CA 1
ATOM 1941 C C . THR A 1 252 ? 8.715 33.731 23.235 1.00 43.97 252 THR A C 1
ATOM 1943 O O . THR A 1 252 ? 8.473 34.457 24.193 1.00 43.97 252 THR A O 1
ATOM 1946 N N . GLN A 1 253 ? 8.326 32.455 23.189 1.00 46.41 253 GLN A N 1
ATOM 1947 C CA . GLN A 1 253 ? 7.767 31.759 24.346 1.00 46.41 253 GLN A CA 1
ATOM 1948 C C . GLN A 1 253 ? 8.893 30.970 25.021 1.00 46.41 253 GLN A C 1
ATOM 1950 O O . GLN A 1 253 ? 9.331 29.944 24.503 1.00 46.41 253 GLN A O 1
ATOM 1955 N N . GLU A 1 254 ? 9.387 31.448 26.162 1.00 42.56 254 GLU A N 1
ATOM 1956 C CA . GLU A 1 254 ? 10.358 30.716 26.981 1.00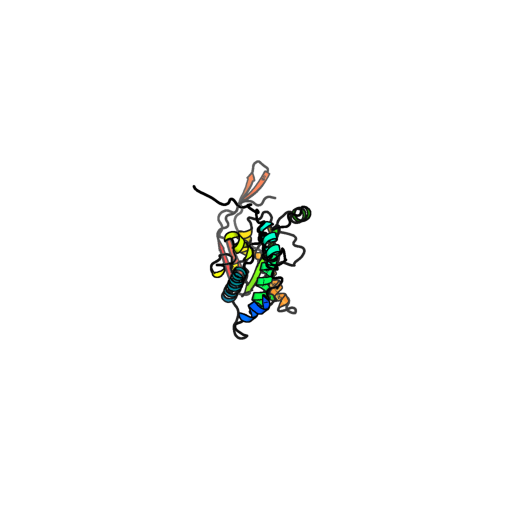 42.56 254 GLU A CA 1
ATOM 1957 C C . GLU A 1 254 ? 9.668 30.048 28.181 1.00 42.56 254 GLU A C 1
ATOM 1959 O O . GLU A 1 254 ? 8.953 30.680 28.954 1.00 42.56 254 GLU A O 1
ATOM 1964 N N . GLY A 1 255 ? 9.912 28.745 28.358 1.00 44.41 255 GLY A N 1
ATOM 1965 C CA . GLY A 1 255 ? 9.888 28.129 29.688 1.00 44.41 255 GLY A CA 1
ATOM 1966 C C . GLY A 1 255 ? 8.540 27.755 30.316 1.00 44.41 255 GLY A C 1
ATOM 1967 O O . GLY A 1 255 ? 8.461 27.721 31.538 1.00 44.41 255 GLY A O 1
ATOM 1968 N N . SER A 1 256 ? 7.493 27.409 29.561 1.00 45.97 256 SER A N 1
ATOM 1969 C CA . SER A 1 256 ? 6.259 26.863 30.164 1.00 45.97 256 SER A CA 1
ATOM 1970 C C . SER A 1 256 ? 5.904 25.487 29.601 1.00 45.97 256 SER A C 1
ATOM 1972 O O . SER A 1 256 ? 5.782 25.306 28.391 1.00 45.97 256 SER A O 1
ATOM 1974 N N . ARG A 1 257 ? 5.744 24.504 30.496 1.00 43.28 257 ARG A N 1
ATOM 1975 C CA . ARG A 1 257 ? 5.234 23.158 30.201 1.00 43.28 257 ARG A CA 1
ATOM 1976 C C . ARG A 1 257 ? 3.872 23.291 29.509 1.00 43.28 257 ARG A C 1
ATOM 1978 O O . ARG A 1 257 ? 2.935 23.802 30.111 1.00 43.28 257 ARG A O 1
ATOM 1985 N N . VAL A 1 258 ? 3.749 22.824 28.270 1.00 46.28 258 VAL A N 1
ATOM 1986 C CA . VAL A 1 258 ? 2.464 22.707 27.576 1.00 46.28 258 VAL A CA 1
ATOM 1987 C C . VAL A 1 258 ? 1.729 21.539 28.204 1.00 46.28 258 VAL A C 1
ATOM 1989 O O . VAL A 1 258 ? 2.108 20.383 28.000 1.00 46.28 258 VAL A O 1
ATOM 1992 N N . THR A 1 259 ? 0.703 21.840 28.992 1.00 40.69 259 THR A N 1
ATOM 1993 C CA . THR A 1 259 ? -0.264 20.855 29.465 1.00 40.69 259 THR A CA 1
ATOM 1994 C C . THR A 1 259 ? -1.598 21.090 28.771 1.00 40.69 259 THR A C 1
ATOM 1996 O O . THR A 1 259 ? -2.023 22.224 28.575 1.00 40.69 259 THR A O 1
ATOM 1999 N N . GLY A 1 260 ? -2.263 20.018 28.359 1.00 39.81 260 GLY A N 1
ATOM 2000 C CA . GLY A 1 260 ? -3.578 20.110 27.734 1.00 39.81 260 GLY A CA 1
ATOM 2001 C C . GLY A 1 260 ? -4.356 18.830 27.958 1.00 39.81 260 GLY A C 1
ATOM 2002 O O . GLY A 1 260 ? -3.779 17.750 27.905 1.00 39.81 260 GLY A O 1
ATOM 2003 N N . ALA A 1 261 ? -5.652 18.930 28.226 1.00 39.50 261 ALA A N 1
ATOM 2004 C CA . ALA A 1 261 ? -6.537 17.773 28.211 1.00 39.50 261 ALA A CA 1
ATOM 2005 C C . ALA A 1 261 ? -7.131 17.630 26.808 1.00 39.50 261 ALA A C 1
ATOM 2007 O O . ALA A 1 261 ? -7.528 18.619 26.196 1.00 39.50 261 ALA A O 1
ATOM 2008 N N . TYR A 1 262 ? -7.202 16.408 26.296 1.00 43.00 262 TYR A N 1
ATOM 2009 C CA . TYR A 1 262 ? -7.880 16.124 25.038 1.00 43.00 262 TYR A CA 1
ATOM 2010 C C . TYR A 1 262 ? -8.776 14.902 25.201 1.00 43.00 262 TYR A C 1
ATOM 2012 O O . TYR A 1 262 ? -8.450 13.961 25.923 1.00 43.00 262 TYR A O 1
ATOM 2020 N N . THR A 1 263 ? -9.916 14.902 24.520 1.00 34.47 263 THR A N 1
ATOM 2021 C CA . THR A 1 263 ? -10.792 13.731 24.455 1.00 34.47 263 THR A CA 1
ATOM 2022 C C . THR A 1 263 ? -10.668 13.142 23.061 1.00 34.47 263 THR A C 1
ATOM 2024 O O . THR A 1 263 ? -11.193 13.687 22.093 1.00 34.47 263 THR A O 1
ATOM 2027 N N . HIS A 1 264 ? -9.974 12.013 22.952 1.00 37.44 264 HIS A N 1
ATOM 2028 C CA . HIS A 1 264 ? -9.829 11.281 21.702 1.00 37.44 264 HIS A CA 1
ATOM 2029 C C . HIS A 1 264 ? -10.769 10.079 21.730 1.00 37.44 264 HIS A C 1
ATOM 2031 O O . HIS A 1 264 ? -10.604 9.153 22.521 1.00 37.44 264 HIS A O 1
ATOM 2037 N N . HIS A 1 265 ? -11.803 10.111 20.886 1.00 28.80 265 HIS A N 1
ATOM 2038 C CA . HIS A 1 265 ? -12.760 9.011 20.732 1.00 28.80 265 HIS A CA 1
ATOM 2039 C C . HIS A 1 265 ? -13.418 8.500 22.031 1.00 28.80 265 HIS A C 1
ATOM 2041 O O . HIS A 1 265 ? -13.701 7.309 22.156 1.00 28.80 265 HIS A O 1
ATOM 2047 N N . GLY A 1 266 ? -13.716 9.402 22.968 1.00 32.19 266 GLY A N 1
ATOM 2048 C CA . GLY A 1 266 ? -14.371 9.070 24.239 1.00 32.19 266 GLY A CA 1
ATOM 2049 C C . GLY A 1 266 ? -13.410 8.673 25.361 1.00 32.19 266 GLY A C 1
ATOM 2050 O O . GLY A 1 266 ? -13.859 8.436 26.477 1.00 32.19 266 GLY A O 1
ATOM 2051 N N . THR A 1 267 ? -12.104 8.646 25.094 1.00 31.44 267 THR A N 1
ATOM 2052 C CA . THR A 1 267 ? -11.063 8.478 26.108 1.00 31.44 267 THR A CA 1
ATOM 2053 C C . THR A 1 267 ? -10.411 9.828 26.383 1.00 31.44 267 THR A C 1
ATOM 2055 O O . THR A 1 267 ? -10.006 10.532 25.455 1.00 31.44 267 THR A O 1
ATOM 2058 N N . ASN A 1 268 ? -10.321 10.198 27.658 1.00 44.00 268 ASN A N 1
ATOM 2059 C CA . ASN A 1 268 ? -9.645 11.418 28.086 1.00 44.00 268 ASN A CA 1
ATOM 2060 C C . ASN A 1 268 ? -8.142 11.147 28.204 1.00 44.00 268 ASN A C 1
ATOM 2062 O O . ASN A 1 268 ? -7.733 10.201 28.872 1.00 44.00 268 ASN A O 1
ATOM 2066 N N . GLY A 1 269 ? -7.336 11.976 27.551 1.00 36.38 269 GLY A N 1
ATOM 2067 C CA . GLY A 1 269 ? -5.882 11.976 27.628 1.00 36.38 269 GLY A CA 1
ATOM 2068 C C . GLY A 1 269 ? -5.355 13.347 28.039 1.00 36.38 269 GLY A C 1
ATOM 2069 O O . GLY A 1 269 ? -6.067 14.351 27.987 1.00 36.38 269 GLY A O 1
ATOM 2070 N N . SER A 1 270 ? -4.088 13.391 28.442 1.00 39.41 270 SER A N 1
ATOM 2071 C CA . SER A 1 270 ? -3.376 14.636 28.730 1.00 39.41 270 SER A CA 1
ATOM 2072 C C . SER A 1 270 ? -2.102 14.727 27.899 1.00 39.41 270 SER A C 1
ATOM 2074 O O . SER A 1 270 ? -1.332 13.769 27.846 1.00 39.41 270 SER A O 1
ATOM 2076 N N . LEU A 1 271 ? -1.858 15.881 27.288 1.00 39.59 271 LEU A N 1
ATOM 2077 C CA . LEU A 1 271 ? -0.565 16.262 26.740 1.00 39.59 271 LEU A CA 1
ATOM 2078 C C . LEU A 1 271 ? 0.269 16.918 27.849 1.00 39.59 271 LEU A C 1
ATOM 2080 O O . LEU A 1 271 ? -0.259 17.700 28.637 1.00 39.59 271 LEU A O 1
ATOM 2084 N N . SER A 1 272 ? 1.562 16.603 27.908 1.00 39.44 272 SER A N 1
ATOM 2085 C CA . SER A 1 272 ? 2.546 17.274 28.762 1.00 39.44 272 SER A CA 1
ATOM 2086 C C . SER A 1 272 ? 3.882 17.301 28.023 1.00 39.44 272 SER A C 1
ATOM 2088 O O . SER A 1 272 ? 4.481 16.247 27.834 1.00 39.44 272 SER A O 1
ATOM 2090 N N . GLY A 1 273 ? 4.371 18.476 27.639 1.00 40.94 273 GLY A N 1
ATOM 2091 C CA . GLY A 1 273 ? 5.662 18.622 26.957 1.00 40.94 273 GLY A CA 1
ATOM 2092 C C . GLY A 1 273 ? 6.238 20.030 27.072 1.00 40.94 273 GLY A C 1
ATOM 2093 O O . GLY A 1 273 ? 5.604 20.916 27.636 1.00 40.94 273 GLY A O 1
ATOM 2094 N N . THR A 1 274 ? 7.438 20.245 26.539 1.00 42.94 274 THR A N 1
ATOM 2095 C CA . THR A 1 274 ? 8.059 21.574 26.441 1.00 42.94 274 THR A CA 1
ATOM 2096 C C . THR A 1 274 ? 8.053 21.982 24.975 1.00 42.94 274 THR A C 1
ATOM 2098 O O . THR A 1 274 ? 8.560 21.237 24.138 1.00 42.94 274 THR A O 1
ATOM 2101 N N . LEU A 1 275 ? 7.457 23.131 24.647 1.00 42.56 275 LEU A N 1
ATOM 2102 C CA . LEU A 1 275 ? 7.494 23.657 23.284 1.00 42.56 275 LEU A CA 1
ATOM 2103 C C . LEU A 1 275 ? 8.909 24.182 22.999 1.00 42.56 275 LEU A C 1
ATOM 2105 O O . LEU A 1 275 ? 9.384 25.079 23.691 1.00 42.56 275 LEU A O 1
ATOM 2109 N N . THR A 1 276 ? 9.579 23.647 21.982 1.00 41.34 276 THR A N 1
ATOM 2110 C CA . THR A 1 276 ? 10.809 24.229 21.431 1.00 41.34 276 THR A CA 1
ATOM 2111 C C . THR A 1 276 ? 10.569 24.581 19.968 1.00 41.34 276 THR A C 1
ATOM 2113 O O . THR A 1 276 ? 10.566 23.727 19.088 1.00 41.34 276 THR A O 1
ATOM 2116 N N . GLY A 1 277 ? 10.337 25.863 19.697 1.00 42.31 277 GLY A N 1
ATOM 2117 C CA . GLY A 1 277 ? 10.165 26.382 18.344 1.00 42.31 277 GLY A CA 1
ATOM 2118 C C . GLY A 1 277 ? 10.308 27.899 18.327 1.00 42.31 277 GLY A C 1
ATOM 2119 O O . GLY A 1 277 ? 9.921 28.570 19.282 1.00 42.31 277 GLY A O 1
ATOM 2120 N N . ARG A 1 278 ? 10.904 28.444 17.262 1.00 36.94 278 ARG A N 1
ATOM 2121 C CA . ARG A 1 278 ? 11.059 29.889 17.059 1.00 36.94 278 ARG A CA 1
ATOM 2122 C C . ARG A 1 278 ? 10.422 30.302 15.732 1.00 36.94 278 ARG A C 1
ATOM 2124 O O . ARG A 1 278 ? 10.717 29.712 14.698 1.00 36.94 278 ARG A O 1
ATOM 2131 N N . THR A 1 279 ? 9.641 31.383 15.825 1.00 35.88 279 THR A N 1
ATOM 2132 C CA . THR A 1 279 ? 9.223 32.311 14.759 1.00 35.88 279 THR A CA 1
ATOM 2133 C C . THR A 1 279 ? 7.901 32.011 14.031 1.00 35.88 279 THR A C 1
ATOM 2135 O O . THR A 1 279 ? 7.834 31.172 13.141 1.00 35.88 279 THR A O 1
ATOM 2138 N N . LEU A 1 280 ? 6.881 32.823 14.338 1.00 29.78 280 LEU A N 1
ATOM 2139 C CA . LEU A 1 280 ? 5.837 33.246 13.396 1.00 29.78 280 LEU A CA 1
ATOM 2140 C C . LEU A 1 280 ? 6.356 34.496 12.667 1.00 29.78 280 LEU A C 1
ATOM 2142 O O . LEU A 1 280 ? 6.880 35.399 13.317 1.00 29.78 280 LEU A O 1
ATOM 2146 N N . ARG A 1 281 ? 6.254 34.540 11.335 1.00 25.98 281 ARG A N 1
ATOM 2147 C CA . ARG A 1 281 ? 6.456 35.769 10.552 1.00 25.98 281 ARG A CA 1
ATOM 2148 C C . ARG A 1 281 ? 5.086 36.256 10.088 1.00 25.98 281 ARG A C 1
ATOM 2150 O O . ARG A 1 281 ? 4.363 35.471 9.477 1.00 25.98 281 ARG A O 1
ATOM 2157 N N . GLY A 1 282 ? 4.751 37.497 10.429 1.00 25.81 282 GLY A N 1
ATOM 2158 C CA . GLY A 1 282 ? 3.682 38.272 9.796 1.00 25.81 282 GLY A CA 1
ATOM 2159 C C . GLY A 1 282 ? 4.243 39.108 8.659 1.00 25.81 282 GLY A C 1
ATOM 2160 O O . GLY A 1 282 ? 5.446 39.449 8.744 1.00 25.81 282 GLY A O 1
#

Foldseek 3Di:
DDDDDDDDDPPPDPPPPPPPLVPQAQDDDQLLVLLLVLAPDDVDDDALLSLLVLLQVLLVVCVVLVFFLLQDDVSQVVCCSRNVGSCGNAQVNSQVSSQSSPVSNPADNLFKFKKKWAADCCVVCVVVVVNRPNMGIWIWGQGPLWIWTARQSVVCVVVVGSHPSSVDPRRTDTQLVVCVVPPVRHRIAMEIPPDPDDDDRDRSVNRSVVSSVSSVCVVCVPDDPPPQPPPDQDDDADWDWDQDPVRWTWTDGPDDWRWDWGQDPNDIDIDTDDDDDTDDGD

Secondary structure (DSSP, 8-state):
------------------------------HHHHHHTT---TT----HHHHHHHHHHHHHHHHHTT----SSHHHHHHHHHHHS-S-TTSHHHHHHHHHHHHHHTT--GGGEEEEEEE-TTHHHHHHTT--TTSEEEEEEEEETTEEEEE-HHHHHHHHSSSTTGGG-TTEEEEHHHHHHHTTTSTT-EEEETT-----S---HHHHHHHHHHHHHHHH-TTS-------------S-EEEEE-TT--EEEEE-S-EEEEEEEETTEEEEEEEE--------

pLDDT: mean 72.12, std 23.68, range [25.81, 98.62]

Sequence (282 aa):
MKRSISKRVILAGCFMTSWCVLAAQTQSFDWFAFGQALNQGPQHVLGSADARAIVAKVADQMARMNVPVNTGWVGRMSSAAQYGRQDVGTCTWVNDAVQKALHGAGFRKDQIFGVIGVGEGRGKAMSAGLWLNVDHIAPAVVINKQVLTFDLWHHSYDTGGFAGMASSSWNGRDLSSWCVSTQHYTGFMYSTYGAQPMVDPVHPQALQEMIVEKQFQQRYPHLKPKKAVKVEPSFSGNWSDFTDAAGTLRMTQEGSRVTGAYTHHGTNGSLSGTLTGRTLRG

Radius of gyration: 27.48 Å; chains: 1; bounding box: 82×88×83 Å